Protein AF-0000000075321254 (afdb_homodimer)

Structure (mmCIF, N/CA/C/O backbone):
data_AF-0000000075321254-model_v1
#
loop_
_entity.id
_entity.type
_entity.pdbx_description
1 polymer 'Antitoxin Xre/MbcA/ParS-like toxin-binding domain-containing protein'
#
loop_
_atom_site.group_PDB
_atom_site.id
_atom_site.type_symbol
_atom_site.label_atom_id
_atom_site.label_alt_id
_atom_site.label_comp_id
_atom_site.label_asym_id
_atom_site.label_entity_id
_atom_site.label_seq_id
_atom_site.pdbx_PDB_ins_code
_atom_site.Cartn_x
_atom_site.Cartn_y
_atom_site.Cartn_z
_atom_site.occupancy
_atom_site.B_iso_or_equiv
_atom_site.auth_seq_id
_atom_site.auth_comp_id
_atom_site.auth_asym_id
_atom_site.auth_atom_id
_atom_site.pdbx_PDB_model_num
ATOM 1 N N . MET A 1 1 ? -3.994 -33.062 -17.016 1 53.5 1 MET A N 1
ATOM 2 C CA . MET A 1 1 ? -2.715 -32.375 -17.094 1 53.5 1 MET A CA 1
ATOM 3 C C . MET A 1 1 ? -2.785 -31.031 -16.359 1 53.5 1 MET A C 1
ATOM 5 O O . MET A 1 1 ? -1.902 -30.719 -15.555 1 53.5 1 MET A O 1
ATOM 9 N N . LEU A 1 2 ? -3.945 -30.25 -16.562 1 63.22 2 LEU A N 1
ATOM 10 C CA . LEU A 1 2 ? -4.137 -28.922 -15.977 1 63.22 2 LEU A CA 1
ATOM 11 C C . LEU A 1 2 ? -4.355 -29.031 -14.469 1 63.22 2 LEU A C 1
ATOM 13 O O . LEU A 1 2 ? -3.844 -28.203 -13.711 1 63.22 2 LEU A O 1
ATOM 17 N N . THR A 1 3 ? -4.832 -30.234 -14.195 1 73.75 3 THR A N 1
ATOM 18 C CA . THR A 1 3 ? -5.137 -30.469 -12.781 1 73.75 3 THR A CA 1
ATOM 19 C C . THR A 1 3 ? -3.857 -30.688 -11.984 1 73.75 3 THR A C 1
ATOM 21 O O . THR A 1 3 ? -3.73 -30.188 -10.859 1 73.75 3 THR A O 1
ATOM 24 N N . ARG A 1 4 ? -2.928 -31.328 -12.688 1 81.62 4 ARG A N 1
ATOM 25 C CA . ARG A 1 4 ? -1.671 -31.609 -12 1 81.62 4 ARG A CA 1
ATOM 26 C C . ARG A 1 4 ? -0.901 -30.328 -11.727 1 81.62 4 ARG A C 1
ATOM 28 O O . ARG A 1 4 ? -0.359 -30.141 -10.633 1 81.62 4 ARG A O 1
ATOM 35 N N . ALA A 1 5 ? -0.876 -29.469 -12.633 1 85.75 5 ALA A N 1
ATOM 36 C CA . ALA A 1 5 ? -0.148 -28.219 -12.492 1 85.75 5 ALA A CA 1
ATOM 37 C C . ALA A 1 5 ? -0.753 -27.359 -11.391 1 85.75 5 ALA A C 1
ATOM 39 O O . ALA A 1 5 ? -0.027 -26.719 -10.625 1 85.75 5 ALA A O 1
ATOM 40 N N . LYS A 1 6 ? -2.029 -27.438 -11.234 1 90.25 6 LYS A N 1
ATOM 41 C CA . LYS A 1 6 ? -2.709 -26.688 -10.188 1 90.25 6 LYS A CA 1
ATOM 42 C C . LYS A 1 6 ? -2.375 -27.234 -8.805 1 90.25 6 LYS A C 1
ATOM 44 O O . LYS A 1 6 ? -2.18 -26.484 -7.859 1 90.25 6 LYS A O 1
ATOM 49 N N . ASN A 1 7 ? -2.277 -28.516 -8.805 1 90.25 7 ASN A N 1
ATOM 50 C CA . ASN A 1 7 ? -1.896 -29.156 -7.555 1 90.25 7 ASN A CA 1
ATOM 51 C C . ASN A 1 7 ? -0.485 -28.766 -7.129 1 90.25 7 ASN A C 1
ATOM 53 O O . ASN A 1 7 ? -0.218 -28.594 -5.938 1 90.25 7 ASN A O 1
ATOM 57 N N . GLU A 1 8 ? 0.311 -28.656 -8.055 1 90.44 8 GLU A N 1
ATOM 58 C CA . GLU A 1 8 ? 1.691 -28.281 -7.754 1 90.44 8 GLU A CA 1
ATOM 59 C C . GLU A 1 8 ? 1.776 -26.875 -7.203 1 90.44 8 GLU A C 1
ATOM 61 O O . GLU A 1 8 ? 2.559 -26.594 -6.289 1 90.44 8 GLU A O 1
ATOM 66 N N . ILE A 1 9 ? 0.963 -26 -7.723 1 92.44 9 ILE A N 1
ATOM 67 C CA . ILE A 1 9 ? 0.926 -24.625 -7.262 1 92.44 9 ILE A CA 1
ATOM 68 C C . ILE A 1 9 ? 0.487 -24.578 -5.801 1 92.44 9 ILE A C 1
ATOM 70 O O . ILE A 1 9 ? 1.131 -23.938 -4.969 1 92.44 9 ILE A O 1
ATOM 74 N N . LEU A 1 10 ? -0.489 -25.359 -5.492 1 91.94 10 LEU A N 1
ATOM 75 C CA . LEU A 1 10 ? -1.047 -25.344 -4.145 1 91.94 10 LEU A CA 1
ATOM 76 C C . LEU A 1 10 ? -0.125 -26.062 -3.166 1 91.94 10 LEU A C 1
ATOM 78 O O . LEU A 1 10 ? -0.006 -25.656 -2.008 1 91.94 10 LEU A O 1
ATOM 82 N N . ALA A 1 11 ? 0.56 -27.047 -3.643 1 91.62 11 ALA A N 1
ATOM 83 C CA . ALA A 1 11 ? 1.448 -27.844 -2.805 1 91.62 11 ALA A CA 1
ATOM 84 C C . ALA A 1 11 ? 2.666 -27.031 -2.367 1 91.62 11 ALA A C 1
ATOM 86 O O . ALA A 1 11 ? 3.297 -27.344 -1.355 1 91.62 11 ALA A O 1
ATOM 87 N N . ALA A 1 12 ? 2.947 -25.969 -3.119 1 91.94 12 ALA A N 1
ATOM 88 C CA . ALA A 1 12 ? 4.082 -25.125 -2.775 1 91.94 12 ALA A CA 1
ATOM 89 C C . ALA A 1 12 ? 3.807 -24.328 -1.498 1 91.94 12 ALA A C 1
ATOM 91 O O . ALA A 1 12 ? 4.73 -23.781 -0.891 1 91.94 12 ALA A O 1
ATOM 92 N N . GLY A 1 13 ? 2.539 -24.172 -1.095 1 91 13 GLY A N 1
ATOM 93 C CA . GLY A 1 13 ? 2.201 -23.562 0.177 1 91 13 GLY A CA 1
ATOM 94 C C . GLY A 1 13 ? 2.223 -22.047 0.125 1 91 13 GLY A C 1
ATOM 95 O O . GLY A 1 13 ? 2.299 -21.375 1.163 1 91 13 GLY A O 1
ATOM 96 N N . ARG A 1 14 ? 2.219 -21.547 -1.09 1 92.75 14 ARG A N 1
ATOM 97 C CA . ARG A 1 14 ? 2.334 -20.094 -1.236 1 92.75 14 ARG A CA 1
ATOM 98 C C . ARG A 1 14 ? 0.961 -19.453 -1.391 1 92.75 14 ARG A C 1
ATOM 100 O O . ARG A 1 14 ? 0.851 -18.234 -1.475 1 92.75 14 ARG A O 1
ATOM 107 N N . PHE A 1 15 ? -0.063 -20.281 -1.498 1 95.94 15 PHE A N 1
ATOM 108 C CA . PHE A 1 15 ? -1.44 -19.797 -1.552 1 95.94 15 PHE A CA 1
ATOM 109 C C . PHE A 1 15 ? -2.211 -20.234 -0.312 1 95.94 15 PHE A C 1
ATOM 111 O O . PHE A 1 15 ? -2.066 -21.375 0.149 1 95.94 15 PHE A O 1
ATOM 118 N N . ARG A 1 16 ? -2.984 -19.25 0.232 1 94 16 ARG A N 1
ATOM 119 C CA . ARG A 1 16 ? -3.693 -19.5 1.483 1 94 16 ARG A CA 1
ATOM 120 C C . ARG A 1 16 ? -5.105 -18.922 1.439 1 94 16 ARG A C 1
ATOM 122 O O . ARG A 1 16 ? -5.355 -17.938 0.742 1 94 16 ARG A O 1
ATOM 129 N N . THR A 1 17 ? -5.984 -19.594 2.234 1 94.25 17 THR A N 1
ATOM 130 C CA . THR A 1 17 ? -7.336 -19.078 2.396 1 94.25 17 THR A CA 1
ATOM 131 C C . THR A 1 17 ? -7.332 -17.844 3.307 1 94.25 17 THR A C 1
ATOM 133 O O . THR A 1 17 ? -6.398 -17.641 4.09 1 94.25 17 THR A O 1
ATOM 136 N N . PRO A 1 18 ? -8.383 -17.078 3.174 1 91.5 18 PRO A N 1
ATOM 137 C CA . PRO A 1 18 ? -8.477 -15.922 4.082 1 91.5 18 PRO A CA 1
ATOM 138 C C . PRO A 1 18 ? -8.391 -16.328 5.551 1 91.5 18 PRO A C 1
ATOM 140 O O . PRO A 1 18 ? -7.758 -15.633 6.348 1 91.5 18 PRO A O 1
ATOM 143 N N . ASP A 1 19 ? -8.938 -17.484 5.922 1 90.5 19 ASP A N 1
ATOM 144 C CA . ASP A 1 19 ? -8.898 -17.938 7.305 1 90.5 19 ASP A CA 1
ATOM 145 C C . ASP A 1 19 ? -7.465 -18.234 7.746 1 90.5 19 ASP A C 1
ATOM 147 O O . ASP A 1 19 ? -7.055 -17.844 8.844 1 90.5 19 ASP A O 1
ATOM 151 N N . CYS A 1 20 ? -6.746 -18.875 6.875 1 89.94 20 CYS A N 1
ATOM 152 C CA . CYS A 1 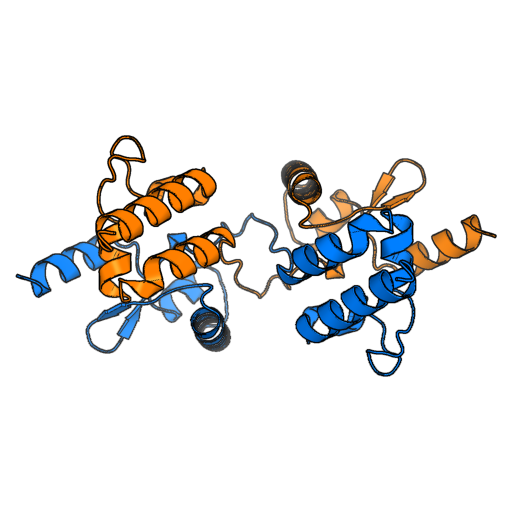20 ? -5.355 -19.203 7.168 1 89.94 20 CYS A CA 1
ATOM 153 C C . CYS A 1 20 ? -4.508 -17.938 7.25 1 89.94 20 CYS A C 1
ATOM 155 O O . CYS A 1 20 ? -3.67 -17.797 8.148 1 89.94 20 CYS A O 1
ATOM 157 N N . ILE A 1 21 ? -4.797 -17 6.355 1 86.38 21 ILE A N 1
ATOM 158 C CA . ILE A 1 21 ? -4.066 -15.734 6.344 1 86.38 21 ILE A CA 1
ATOM 159 C C . ILE A 1 21 ? -4.367 -14.953 7.621 1 86.38 21 ILE A C 1
ATOM 161 O O . ILE A 1 21 ? -3.459 -14.383 8.234 1 86.38 21 ILE A O 1
ATOM 165 N N . ALA A 1 22 ? -5.602 -14.961 7.984 1 83.81 22 ALA A N 1
ATOM 166 C CA . ALA A 1 22 ? -6.012 -14.25 9.195 1 83.81 22 ALA A CA 1
ATOM 167 C C . ALA A 1 22 ? -5.285 -14.797 10.422 1 83.81 22 ALA A C 1
ATOM 169 O O . ALA A 1 22 ? -4.801 -14.031 11.258 1 83.81 22 ALA A O 1
ATOM 170 N N . ARG A 1 23 ? -5.168 -16.078 10.5 1 82.19 23 ARG A N 1
ATOM 171 C CA . ARG A 1 23 ? -4.492 -16.734 11.617 1 82.19 23 ARG A CA 1
ATOM 172 C C . ARG A 1 23 ? -3.006 -16.391 11.633 1 82.19 23 ARG A C 1
ATOM 174 O O . ARG A 1 23 ? -2.441 -16.094 12.688 1 82.19 23 ARG A O 1
ATOM 181 N N . LEU A 1 24 ? -2.48 -16.406 10.516 1 74.62 24 LEU A N 1
ATOM 182 C CA . LEU A 1 24 ? -1.049 -16.156 10.383 1 74.62 24 LEU A CA 1
ATOM 183 C C . LEU A 1 24 ? -0.71 -14.727 10.766 1 74.62 24 LEU A C 1
ATOM 185 O O . LEU A 1 24 ? 0.357 -14.461 11.328 1 74.62 24 LEU A O 1
ATOM 189 N N . HIS A 1 25 ? -1.641 -13.789 10.5 1 73.19 25 HIS A N 1
ATOM 190 C CA . HIS A 1 25 ? -1.349 -12.375 10.688 1 73.19 25 HIS A CA 1
ATOM 191 C C . HIS A 1 25 ? -2.076 -11.812 11.906 1 73.19 25 HIS A C 1
ATOM 193 O O . HIS A 1 25 ? -1.962 -10.625 12.211 1 73.19 25 HIS A O 1
ATOM 199 N N . GLY A 1 26 ? -2.809 -12.695 12.602 1 74.62 26 GLY A N 1
ATOM 200 C CA . GLY A 1 26 ? -3.514 -12.25 13.797 1 74.62 26 GLY A CA 1
ATOM 201 C C . GLY A 1 26 ? -4.625 -11.258 13.5 1 74.62 26 GLY A C 1
ATOM 202 O O . GLY A 1 26 ? -4.754 -10.242 14.18 1 74.62 26 GLY A O 1
ATOM 203 N N . LYS A 1 27 ? -5.355 -11.492 12.516 1 76.31 27 LYS A N 1
ATOM 204 C CA . LYS A 1 27 ? -6.441 -10.617 12.086 1 76.31 27 LYS A CA 1
ATOM 205 C C . LYS A 1 27 ? -7.793 -11.312 12.195 1 76.31 27 LYS A C 1
ATOM 207 O O . LYS A 1 27 ? -7.852 -12.539 12.336 1 76.31 27 LYS A O 1
ATOM 212 N N . ALA A 1 28 ? -8.781 -10.492 12.195 1 80.88 28 ALA A N 1
ATOM 213 C CA . ALA A 1 28 ? -10.133 -11.047 12.156 1 80.88 28 ALA A CA 1
ATOM 214 C C . ALA A 1 28 ? -10.461 -11.602 10.773 1 80.88 28 ALA A C 1
ATOM 216 O O . ALA A 1 28 ? -10.383 -10.883 9.781 1 80.88 28 ALA A O 1
ATOM 217 N N . PRO A 1 29 ? -10.859 -12.844 10.766 1 83.19 29 PRO A N 1
ATOM 218 C CA . PRO A 1 29 ? -11.07 -13.492 9.469 1 83.19 29 PRO A CA 1
ATOM 219 C C . PRO A 1 29 ? -12.133 -12.781 8.625 1 83.19 29 PRO A C 1
ATOM 221 O O . PRO A 1 29 ? -11.945 -12.602 7.418 1 83.19 29 PRO A O 1
ATOM 224 N N . ASP A 1 30 ? -13.211 -12.422 9.219 1 87.44 30 ASP A N 1
ATOM 225 C CA . ASP A 1 30 ? -14.305 -11.812 8.469 1 87.44 30 ASP A CA 1
ATOM 226 C C . ASP A 1 30 ? -13.883 -10.477 7.863 1 87.44 30 ASP A C 1
ATOM 228 O O . ASP A 1 30 ? -14.18 -10.195 6.703 1 87.44 30 ASP A O 1
ATOM 232 N N . ARG A 1 31 ? -13.227 -9.68 8.617 1 83.44 31 ARG A N 1
ATOM 233 C CA . ARG A 1 31 ? -12.742 -8.391 8.133 1 83.44 31 ARG A CA 1
ATOM 234 C C . ARG A 1 31 ? -11.703 -8.57 7.039 1 83.44 31 ARG A C 1
ATOM 236 O O . ARG A 1 31 ? -11.703 -7.844 6.043 1 83.44 31 ARG A O 1
ATOM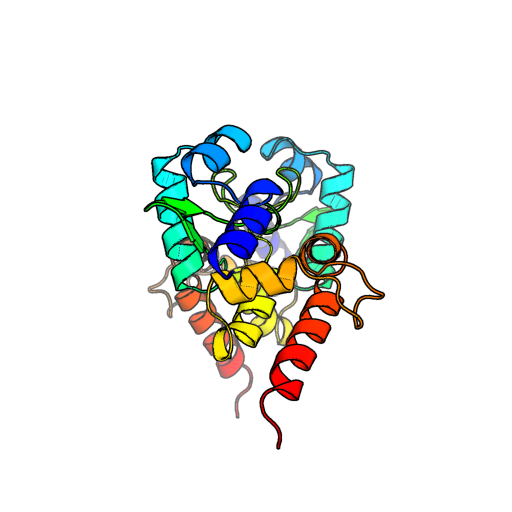 243 N N . LEU A 1 32 ? -10.836 -9.523 7.242 1 84.75 32 LEU A N 1
ATOM 244 C CA . LEU A 1 32 ? -9.805 -9.797 6.25 1 84.75 32 LEU A CA 1
ATOM 245 C C . LEU A 1 32 ? -10.422 -10.242 4.93 1 84.75 32 LEU A C 1
ATOM 247 O O . LEU A 1 32 ? -10 -9.805 3.859 1 84.75 32 LEU A O 1
ATOM 251 N N . LYS A 1 33 ? -11.43 -11.07 5.008 1 89.88 33 LYS A N 1
ATOM 252 C CA . LYS A 1 33 ? -12.117 -11.547 3.809 1 89.88 33 LYS A CA 1
ATOM 253 C C . LYS A 1 33 ? -12.68 -10.383 3 1 89.88 33 LYS A C 1
ATOM 255 O O . LYS A 1 33 ? -12.5 -10.328 1.78 1 89.88 33 LYS A O 1
ATOM 260 N N . LEU A 1 34 ? -13.352 -9.578 3.699 1 87.88 34 LEU A N 1
ATOM 261 C CA . LEU A 1 34 ? -13.945 -8.422 3.051 1 87.88 34 LEU A CA 1
ATOM 262 C C . LEU A 1 34 ? -12.875 -7.535 2.424 1 87.88 34 LEU A C 1
ATOM 264 O O . LEU A 1 34 ? -13.031 -7.078 1.289 1 87.88 34 LEU A O 1
ATOM 268 N N . ARG A 1 35 ? -11.844 -7.344 3.043 1 84.69 35 ARG A N 1
ATOM 269 C CA . ARG A 1 35 ? -10.758 -6.5 2.553 1 84.69 35 ARG A CA 1
ATOM 270 C C . ARG A 1 35 ? -10.094 -7.121 1.325 1 84.69 35 ARG A C 1
ATOM 272 O O . ARG A 1 35 ? -9.758 -6.414 0.373 1 84.69 35 ARG A O 1
ATOM 279 N N . LEU A 1 36 ? -9.891 -8.383 1.401 1 90.81 36 LEU A N 1
ATOM 280 C CA . LEU A 1 36 ? -9.266 -9.062 0.274 1 90.81 36 LEU A CA 1
ATOM 281 C C . LEU A 1 36 ? -10.164 -9.023 -0.955 1 90.81 36 LEU A C 1
ATOM 283 O O . LEU A 1 36 ? -9.688 -8.867 -2.078 1 90.81 36 LEU A O 1
ATOM 287 N N . GLN A 1 37 ? -11.422 -9.133 -0.75 1 92.88 37 GLN A N 1
ATOM 288 C CA . GLN A 1 37 ? -12.367 -9.016 -1.85 1 92.88 37 GLN A CA 1
ATOM 289 C C . GLN A 1 37 ? -12.312 -7.629 -2.484 1 92.88 37 GLN A C 1
ATOM 291 O O . GLN A 1 37 ? -12.305 -7.5 -3.711 1 92.88 37 GLN A O 1
ATOM 296 N N . GLN A 1 38 ? -12.297 -6.68 -1.667 1 89.12 38 GLN A N 1
ATOM 297 C CA . GLN A 1 38 ? -12.219 -5.301 -2.145 1 89.12 38 GLN A CA 1
ATOM 298 C C . GLN A 1 38 ? -10.898 -5.047 -2.871 1 89.12 38 GLN A C 1
ATOM 300 O O . GLN A 1 38 ? -10.875 -4.406 -3.924 1 89.12 38 GLN A O 1
ATOM 305 N N . ALA A 1 39 ? -9.797 -5.504 -2.312 1 89.06 39 ALA A N 1
ATOM 306 C CA . ALA A 1 39 ? -8.484 -5.355 -2.922 1 89.06 39 ALA A CA 1
ATOM 307 C C . ALA A 1 39 ? -8.422 -6.043 -4.281 1 89.06 39 ALA A C 1
ATOM 309 O O . ALA A 1 39 ? -7.809 -5.531 -5.219 1 89.06 39 ALA A O 1
ATOM 310 N N . GLU A 1 40 ? -9.094 -7.176 -4.297 1 94.31 40 GLU A N 1
ATOM 311 C CA . GLU A 1 40 ? -9.141 -7.91 -5.559 1 94.31 40 GLU A CA 1
ATOM 312 C C . GLU A 1 40 ? -9.938 -7.145 -6.613 1 94.31 40 GLU A C 1
ATOM 314 O O . GLU A 1 40 ? -9.531 -7.078 -7.773 1 94.31 40 GLU A O 1
ATOM 319 N N . ALA A 1 41 ? -10.984 -6.543 -6.234 1 92.25 41 ALA A N 1
ATOM 320 C CA . ALA A 1 41 ? -11.805 -5.742 -7.141 1 92.25 41 ALA A CA 1
ATOM 321 C C . ALA A 1 41 ? -11.016 -4.562 -7.695 1 92.25 41 ALA A C 1
ATOM 323 O O . ALA A 1 41 ? -11.227 -4.152 -8.844 1 92.25 41 ALA A O 1
ATOM 324 N N . LYS A 1 42 ? -10.102 -4.094 -6.953 1 86.81 42 LYS A N 1
ATOM 325 C CA . LYS A 1 42 ? -9.281 -2.947 -7.34 1 86.81 42 LYS A CA 1
ATOM 326 C C . LYS A 1 42 ? -8.023 -3.393 -8.07 1 86.81 42 LYS A C 1
ATOM 328 O O . LYS A 1 42 ? -7.211 -2.559 -8.484 1 86.81 42 LYS A O 1
ATOM 333 N N . GLY A 1 43 ? -7.828 -4.648 -8.109 1 92.19 43 GLY A N 1
ATOM 334 C CA . GLY A 1 43 ? -6.664 -5.184 -8.797 1 92.19 43 GLY A CA 1
ATOM 335 C C . GLY A 1 43 ? -5.406 -5.152 -7.953 1 92.19 43 GLY A C 1
ATOM 336 O O . GLY A 1 43 ? -4.293 -5.191 -8.484 1 92.19 43 GLY A O 1
ATOM 337 N N . GLU A 1 44 ? -5.535 -5.105 -6.723 1 90 44 GLU A N 1
ATOM 338 C CA . GLU A 1 44 ? -4.387 -5 -5.824 1 90 44 GLU A CA 1
ATOM 339 C C . GLU A 1 44 ? -3.854 -6.379 -5.449 1 90 44 GLU A C 1
ATOM 341 O O . GLU A 1 44 ? -2.725 -6.5 -4.969 1 90 44 GLU A O 1
ATOM 346 N N . ILE A 1 45 ? -4.691 -7.363 -5.59 1 94.06 45 ILE A N 1
ATOM 347 C CA . ILE A 1 45 ? -4.352 -8.758 -5.352 1 94.06 45 ILE A CA 1
ATOM 348 C C . ILE A 1 45 ? -5.148 -9.656 -6.293 1 94.06 45 ILE A C 1
ATOM 350 O O . ILE A 1 45 ? -6.086 -9.195 -6.953 1 94.06 45 ILE A O 1
ATOM 354 N N . PHE A 1 46 ? -4.645 -10.867 -6.531 1 97.38 46 PHE A N 1
ATOM 355 C CA . PHE A 1 46 ? -5.398 -11.844 -7.305 1 97.38 46 PHE A CA 1
ATOM 356 C C . PHE A 1 46 ? -5.629 -13.117 -6.492 1 97.38 46 PHE A C 1
ATOM 358 O O . PHE A 1 46 ? -5.023 -13.297 -5.434 1 97.38 46 PHE A O 1
ATOM 365 N N . SER A 1 47 ? -6.543 -13.867 -6.961 1 97.75 47 SER A N 1
ATOM 366 C CA . SER A 1 47 ? -6.836 -15.117 -6.281 1 97.75 47 SER A CA 1
ATOM 367 C C . SER A 1 47 ? -6.977 -16.266 -7.273 1 97.75 47 SER A C 1
ATOM 369 O O . SER A 1 47 ? -7.023 -16.047 -8.484 1 97.75 47 SER A O 1
ATOM 371 N N . ILE A 1 48 ? -6.848 -17.5 -6.812 1 97.12 48 ILE A N 1
ATOM 372 C CA . ILE A 1 48 ? -7.191 -18.703 -7.551 1 97.12 48 ILE A CA 1
ATOM 373 C C . ILE A 1 48 ? -8.305 -19.453 -6.81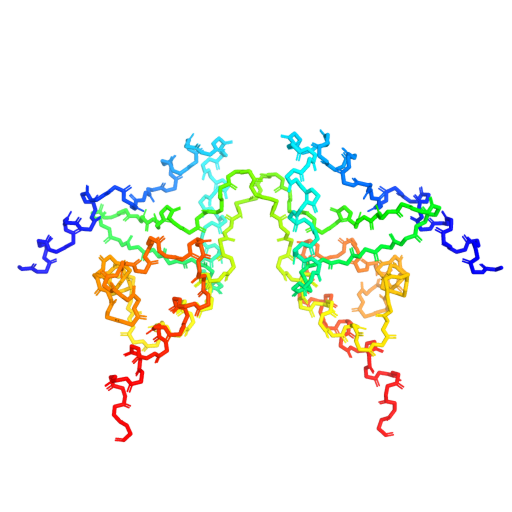6 1 97.12 48 ILE A C 1
ATOM 375 O O . ILE A 1 48 ? -8.469 -19.297 -5.605 1 97.12 48 ILE A O 1
ATOM 379 N N . GLU A 1 49 ? -9.047 -20.141 -7.559 1 96.38 49 GLU A N 1
ATOM 380 C CA . GLU A 1 49 ? -10.086 -20.984 -6.98 1 96.38 49 GLU A CA 1
ATOM 381 C C . GLU A 1 49 ? -9.727 -22.469 -7.102 1 96.38 49 GLU A C 1
ATOM 383 O O . GLU A 1 49 ? -9.398 -22.938 -8.188 1 96.38 49 GLU A O 1
ATOM 388 N N . TYR A 1 50 ? -9.766 -23.172 -5.93 1 93.69 50 TYR A N 1
ATOM 389 C CA . TYR A 1 50 ? -9.5 -24.594 -5.867 1 93.69 50 TYR A CA 1
ATOM 390 C C . TYR A 1 50 ? -10.453 -25.297 -4.906 1 93.69 50 TYR A C 1
ATOM 392 O O . TYR A 1 50 ? -10.539 -24.922 -3.732 1 93.69 50 TYR A O 1
ATOM 400 N N . GLN A 1 51 ? -11.203 -26.234 -5.414 1 92.56 51 GLN A N 1
ATOM 401 C CA . GLN A 1 51 ? -12.156 -27 -4.633 1 92.56 51 GLN A CA 1
ATOM 402 C C . GLN A 1 51 ? -13.148 -26.094 -3.918 1 92.56 51 GLN A C 1
ATOM 404 O O . GLN A 1 51 ? -13.375 -26.234 -2.715 1 92.56 51 GLN A O 1
ATOM 409 N N . GLY A 1 52 ? -13.547 -25.094 -4.559 1 93.75 52 GLY A N 1
ATOM 410 C CA . GLY A 1 52 ? -14.602 -24.219 -4.074 1 93.75 52 GLY A CA 1
ATOM 411 C C . GLY A 1 52 ? -14.102 -23.172 -3.102 1 93.75 52 GLY A C 1
ATOM 412 O O . GLY A 1 52 ? -14.898 -22.406 -2.551 1 93.75 52 GLY A O 1
ATOM 413 N N . GLN A 1 53 ? -12.805 -23.188 -2.938 1 94.75 53 GLN A N 1
ATOM 414 C CA . GLN A 1 53 ? -12.227 -22.203 -2.02 1 94.75 53 GLN A CA 1
ATOM 415 C C . GLN A 1 53 ? -11.336 -21.219 -2.762 1 94.75 53 GLN A C 1
ATOM 417 O O . GLN A 1 53 ? -10.648 -21.594 -3.717 1 94.75 53 GLN A O 1
ATOM 422 N N . VAL A 1 54 ? -11.453 -20.016 -2.277 1 96.38 54 VAL A N 1
ATOM 423 C CA . VAL A 1 54 ? -10.602 -18.953 -2.828 1 96.38 54 VAL A CA 1
ATOM 424 C C . VAL A 1 54 ? -9.289 -18.906 -2.061 1 96.38 54 VAL A C 1
ATOM 426 O O . VAL A 1 54 ? -9.273 -18.953 -0.829 1 96.38 54 VAL A O 1
ATOM 429 N N . HIS A 1 55 ? -8.125 -18.906 -2.807 1 96.88 55 HIS A N 1
ATOM 430 C CA . HIS A 1 55 ? -6.781 -18.812 -2.24 1 96.88 55 HIS A CA 1
ATOM 431 C C . HIS A 1 55 ? -6.055 -17.578 -2.76 1 96.88 55 HIS A C 1
ATOM 433 O O . HIS A 1 55 ? -6.164 -17.234 -3.939 1 96.88 55 HIS A O 1
ATOM 439 N N . TYR A 1 56 ? -5.359 -16.906 -1.841 1 96.5 56 TYR A N 1
ATOM 440 C CA . TYR A 1 56 ? -4.551 -15.734 -2.186 1 96.5 56 TYR A CA 1
ATOM 441 C C . TYR A 1 56 ? -3.066 -16.031 -2.016 1 96.5 56 TYR A C 1
ATOM 443 O O . TYR A 1 56 ? -2.68 -16.812 -1.147 1 96.5 56 TYR A O 1
ATOM 451 N N . PRO A 1 57 ? -2.299 -15.359 -2.84 1 95.88 57 PRO A N 1
ATOM 452 C CA . PRO A 1 57 ? -0.862 -15.586 -2.664 1 95.88 57 PRO A CA 1
ATOM 453 C C . PRO A 1 57 ? -0.305 -14.914 -1.413 1 95.88 57 PRO A C 1
ATOM 455 O O . PRO A 1 57 ? -0.618 -13.75 -1.142 1 95.88 57 PRO A O 1
ATOM 458 N N . ASP A 1 58 ? 0.569 -15.656 -0.688 1 88.88 58 ASP A N 1
ATOM 459 C CA . ASP A 1 58 ? 1.141 -15.125 0.546 1 88.88 58 ASP A CA 1
ATOM 460 C C . ASP A 1 58 ? 2.162 -14.031 0.251 1 88.88 58 ASP A C 1
ATOM 462 O O . ASP A 1 58 ? 2.389 -13.148 1.08 1 88.88 58 ASP A O 1
ATOM 466 N N . TYR A 1 59 ? 2.754 -14.047 -0.994 1 88.5 59 TYR A N 1
ATOM 467 C CA . TYR A 1 59 ? 3.773 -13.07 -1.357 1 88.5 59 TYR A CA 1
ATOM 468 C C . TYR A 1 59 ? 3.146 -11.719 -1.665 1 88.5 59 TYR A C 1
ATOM 470 O O . TYR A 1 59 ? 3.855 -10.742 -1.929 1 88.5 59 TYR A O 1
ATOM 478 N N . ALA A 1 60 ? 1.845 -11.672 -1.573 1 89.19 60 ALA A N 1
ATOM 479 C CA . ALA A 1 60 ? 1.148 -10.398 -1.764 1 89.19 60 ALA A CA 1
ATOM 480 C C . ALA A 1 60 ? 1.261 -9.523 -0.521 1 89.19 60 ALA A C 1
ATOM 482 O O . ALA A 1 60 ? 1.027 -8.312 -0.584 1 89.19 60 ALA A O 1
ATOM 483 N N . PHE A 1 61 ? 1.581 -10.164 0.584 1 82.19 61 PHE A N 1
ATOM 484 C CA . PHE A 1 61 ? 1.523 -9.461 1.861 1 82.19 61 PHE A CA 1
ATOM 485 C C . PHE A 1 61 ? 2.906 -8.969 2.268 1 82.19 61 PHE A C 1
ATOM 487 O O . PHE A 1 61 ? 3.904 -9.656 2.064 1 82.19 61 PHE A O 1
ATOM 494 N N . MET A 1 62 ? 2.781 -7.672 2.662 1 71.19 62 MET A N 1
ATOM 495 C CA . MET A 1 62 ? 4.008 -7.109 3.219 1 71.19 62 MET A CA 1
ATOM 496 C C . MET A 1 62 ? 4.277 -7.664 4.613 1 71.19 62 MET A C 1
ATOM 498 O O . MET A 1 62 ? 3.344 -8.023 5.336 1 71.19 62 MET A O 1
ATOM 502 N N . ASP A 1 63 ? 5.484 -8.008 4.809 1 60.38 63 ASP A N 1
ATOM 503 C CA . ASP A 1 63 ? 5.848 -8.469 6.148 1 60.38 63 ASP A CA 1
ATOM 504 C C . ASP A 1 63 ? 5.336 -7.504 7.219 1 60.38 63 ASP A C 1
ATOM 506 O O . ASP A 1 63 ? 5.266 -6.293 6.988 1 60.38 63 ASP A O 1
ATOM 510 N N . ASN A 1 64 ? 4.609 -8.133 8.195 1 54.56 64 ASN A N 1
ATOM 511 C CA . ASN A 1 64 ? 4.066 -7.441 9.352 1 54.56 64 ASN A CA 1
ATOM 512 C C . ASN A 1 64 ? 4.957 -6.277 9.781 1 54.56 64 ASN A C 1
ATOM 514 O O . ASN A 1 64 ? 4.469 -5.273 10.305 1 54.56 64 ASN A O 1
ATOM 518 N N . GLU A 1 65 ? 6.227 -6.449 9.438 1 55.06 65 GLU A N 1
ATOM 519 C CA . GLU A 1 65 ? 7.105 -5.414 9.969 1 55.06 65 GLU A CA 1
ATOM 520 C C . GLU A 1 65 ? 7.09 -4.168 9.086 1 55.06 65 GLU A C 1
ATOM 522 O O . GLU A 1 65 ? 7.629 -3.127 9.461 1 55.06 65 GLU A O 1
ATOM 527 N N . GLU A 1 66 ? 6.355 -4.301 8 1 57.75 66 GLU A N 1
ATOM 528 C CA . GLU A 1 66 ? 6.473 -3.145 7.117 1 57.75 66 GLU A CA 1
ATOM 529 C C . GLU A 1 66 ? 5.281 -2.203 7.281 1 57.75 66 GLU A C 1
ATOM 531 O O . GLU A 1 66 ? 4.176 -2.641 7.602 1 57.75 66 GLU A O 1
ATOM 536 N N . GLU A 1 67 ? 5.598 -0.981 7.477 1 59.56 67 GLU A N 1
ATOM 537 C CA . GLU A 1 67 ? 4.59 0.065 7.621 1 59.56 67 GLU A CA 1
ATOM 538 C C . GLU A 1 67 ? 3.68 0.125 6.398 1 59.56 67 GLU A C 1
ATOM 540 O O . GLU A 1 67 ? 4.156 0.095 5.262 1 59.56 67 GLU A O 1
ATOM 545 N N . CYS A 1 68 ? 2.459 -0.02 6.781 1 70.5 68 CYS A N 1
ATOM 546 C CA . CYS A 1 68 ? 1.466 0.114 5.723 1 70.5 68 CYS A CA 1
ATOM 547 C C . CYS A 1 68 ? 1.077 1.574 5.52 1 70.5 68 CYS A C 1
ATOM 549 O O . CYS A 1 68 ? 0.465 2.186 6.398 1 70.5 68 CYS A O 1
ATOM 551 N N . LEU A 1 69 ? 1.706 2.158 4.516 1 80.69 69 LEU A N 1
ATOM 552 C CA . LEU A 1 69 ? 1.327 3.506 4.109 1 80.69 69 LEU A CA 1
ATOM 553 C C . LEU A 1 69 ? 0.102 3.475 3.199 1 80.69 69 LEU A C 1
ATOM 555 O O . LEU A 1 69 ? -0.116 2.498 2.479 1 80.69 69 LEU A O 1
ATOM 559 N N . LEU A 1 70 ? -0.742 4.484 3.371 1 80.94 70 LEU A N 1
ATOM 560 C CA . LEU A 1 70 ? -1.893 4.613 2.486 1 80.94 70 LEU A CA 1
ATOM 561 C C . LEU A 1 70 ? -1.447 4.855 1.047 1 80.94 70 LEU A C 1
ATOM 563 O O . LEU A 1 70 ? -0.886 5.91 0.735 1 80.94 70 LEU A O 1
ATOM 567 N N . PRO A 1 71 ? -1.704 3.949 0.174 1 79.44 71 PRO A N 1
ATOM 568 C CA . PRO A 1 71 ? -1.256 4.105 -1.211 1 79.44 71 PRO A CA 1
ATOM 569 C C . PRO A 1 71 ? -1.779 5.387 -1.859 1 79.44 71 PRO A C 1
ATOM 571 O O . PRO A 1 71 ? -1.07 6.02 -2.646 1 79.44 71 PRO A O 1
ATOM 574 N N . ALA A 1 72 ? -2.959 5.75 -1.55 1 83.12 72 ALA A N 1
ATOM 575 C CA . ALA A 1 72 ? -3.592 6.926 -2.141 1 83.12 72 ALA A CA 1
ATOM 576 C C . ALA A 1 72 ? -2.826 8.195 -1.785 1 83.12 72 ALA A C 1
ATOM 578 O O . ALA A 1 72 ? -2.857 9.18 -2.533 1 83.12 72 ALA A O 1
ATOM 579 N N . LEU A 1 73 ? -2.139 8.172 -0.711 1 92.62 73 LEU A N 1
ATOM 580 C CA . LEU A 1 73 ? -1.357 9.344 -0.322 1 92.62 73 LEU A CA 1
ATOM 581 C C . LEU A 1 73 ? -0.27 9.633 -1.35 1 92.62 73 LEU A C 1
ATOM 583 O O . LEU A 1 73 ? -0.02 10.797 -1.682 1 92.62 73 LEU A O 1
ATOM 587 N N . ALA A 1 74 ? 0.3 8.602 -1.85 1 89.81 74 ALA A N 1
ATOM 588 C CA . ALA A 1 74 ? 1.349 8.766 -2.852 1 89.81 74 ALA A CA 1
ATOM 589 C C . ALA A 1 74 ? 0.822 9.508 -4.078 1 89.81 74 ALA A C 1
ATOM 591 O O . ALA A 1 74 ? 1.497 10.391 -4.613 1 89.81 74 ALA A O 1
ATOM 592 N N . GLU A 1 75 ? -0.337 9.172 -4.473 1 90.81 75 GLU A N 1
ATOM 593 C CA . GLU A 1 75 ? -0.947 9.82 -5.629 1 90.81 75 GLU A CA 1
ATOM 594 C C . GLU A 1 75 ? -1.226 11.297 -5.344 1 90.81 75 GLU A C 1
ATOM 596 O O . GLU A 1 75 ? -1.01 12.148 -6.207 1 90.81 75 GLU A O 1
ATOM 601 N N . VAL A 1 76 ? -1.688 11.555 -4.195 1 96.56 76 VAL A N 1
ATOM 602 C CA . VAL A 1 76 ? -1.983 12.93 -3.799 1 96.56 76 VAL A CA 1
ATOM 603 C C . VAL A 1 76 ? -0.692 13.742 -3.752 1 96.56 76 VAL A C 1
ATOM 605 O O . VAL A 1 76 ? -0.642 14.867 -4.254 1 96.56 76 VAL A O 1
ATOM 608 N N . ILE A 1 77 ? 0.359 13.18 -3.232 1 96.75 77 ILE A N 1
ATOM 609 C CA . ILE A 1 77 ? 1.658 13.836 -3.137 1 96.75 77 ILE A CA 1
ATOM 610 C C . ILE A 1 77 ? 2.184 14.141 -4.539 1 96.75 77 ILE A C 1
ATOM 612 O O . ILE A 1 77 ? 2.691 15.234 -4.793 1 96.75 77 ILE A O 1
ATOM 616 N N . ALA A 1 78 ? 2.014 13.227 -5.418 1 94.62 78 ALA A N 1
ATOM 617 C CA . ALA A 1 78 ? 2.508 13.383 -6.785 1 94.62 78 ALA A CA 1
ATOM 618 C C . ALA A 1 78 ? 1.871 14.594 -7.461 1 94.62 78 ALA A C 1
ATOM 620 O O . ALA A 1 78 ? 2.52 15.289 -8.25 1 94.62 78 ALA A O 1
ATOM 621 N N . VAL A 1 79 ? 0.681 14.859 -7.156 1 95.25 79 VAL A N 1
ATOM 622 C CA . VAL A 1 79 ? -0.046 15.984 -7.742 1 95.25 79 VAL A CA 1
ATOM 623 C C . VAL A 1 79 ? 0.405 17.281 -7.09 1 95.25 79 VAL A C 1
ATOM 625 O O . VAL A 1 79 ? 0.669 18.266 -7.781 1 95.25 79 VAL A O 1
ATOM 628 N N . LEU A 1 80 ? 0.563 17.266 -5.773 1 96.62 80 LEU A N 1
ATOM 629 C CA . LEU A 1 80 ? 0.779 18.484 -5.016 1 96.62 80 LEU A CA 1
ATOM 630 C C . LEU A 1 80 ? 2.252 18.891 -5.027 1 96.62 80 LEU A C 1
ATOM 632 O O . LEU A 1 80 ? 2.586 20.062 -4.836 1 96.62 80 LEU A O 1
ATOM 636 N N . HIS A 1 81 ? 3.074 17.875 -5.227 1 93.81 81 HIS A N 1
ATOM 637 C CA . HIS A 1 81 ? 4.508 18.078 -5.047 1 93.81 81 HIS A CA 1
ATOM 638 C C . HIS A 1 81 ? 5.043 19.109 -6.031 1 93.81 81 HIS A C 1
ATOM 640 O O . HIS A 1 81 ? 6.07 19.734 -5.773 1 93.81 81 HIS A O 1
ATOM 646 N N . SER A 1 82 ? 4.336 19.297 -7.066 1 89.75 82 SER A N 1
ATOM 647 C CA . SER A 1 82 ? 4.766 20.266 -8.07 1 89.75 82 SER A CA 1
ATOM 648 C C . SER A 1 82 ? 4.594 21.688 -7.562 1 89.75 82 SER A C 1
ATOM 650 O O . SER A 1 82 ? 5.27 22.609 -8.039 1 89.75 82 SER A O 1
ATOM 652 N N . THR A 1 83 ? 3.816 21.938 -6.551 1 92.62 83 THR A N 1
ATOM 653 C CA . THR A 1 83 ? 3.477 23.297 -6.145 1 92.62 83 THR A CA 1
ATOM 654 C C . THR A 1 83 ? 3.719 23.484 -4.648 1 92.62 83 THR A C 1
ATOM 656 O O . THR A 1 83 ? 3.773 24.625 -4.164 1 92.62 83 THR A O 1
ATOM 659 N N . LYS A 1 84 ? 3.936 22.422 -3.93 1 94.19 84 LYS A N 1
ATOM 660 C CA . LYS A 1 84 ? 4.016 22.547 -2.479 1 94.19 84 LYS A CA 1
ATOM 661 C C . LYS A 1 84 ? 5.156 21.703 -1.919 1 94.19 84 LYS A C 1
ATOM 663 O O . LYS A 1 84 ? 5.367 20.562 -2.354 1 94.19 84 LYS A O 1
ATOM 668 N N . GLY A 1 85 ? 5.801 22.297 -0.948 1 95 85 GLY A N 1
ATOM 669 C CA . GLY A 1 85 ? 6.711 21.5 -0.132 1 95 85 GLY A CA 1
ATOM 670 C C . GLY A 1 85 ? 6.027 20.828 1.045 1 95 85 GLY A C 1
ATOM 671 O O . GLY A 1 85 ? 4.797 20.781 1.11 1 95 85 GLY A O 1
ATOM 672 N N . GLY A 1 86 ? 6.863 20.328 1.972 1 96.56 86 GLY A N 1
ATOM 673 C CA . GLY A 1 86 ? 6.34 19.609 3.127 1 96.56 86 GLY A CA 1
ATOM 674 C C . GLY A 1 86 ? 5.32 20.422 3.91 1 96.56 86 GLY A C 1
ATOM 675 O O . GLY A 1 86 ? 4.207 19.953 4.152 1 96.56 86 GLY A O 1
ATOM 676 N N . TRP A 1 87 ? 5.711 21.703 4.254 1 96.5 87 TRP A N 1
ATOM 677 C CA . TRP A 1 87 ? 4.82 22.531 5.059 1 96.5 87 TRP A CA 1
ATOM 678 C C . TRP A 1 87 ? 3.59 22.938 4.258 1 96.5 87 TRP A C 1
ATOM 680 O O . TRP A 1 87 ? 2.486 23.031 4.801 1 96.5 87 TRP A O 1
ATOM 690 N N . GLY A 1 88 ? 3.795 23.203 2.988 1 96.31 88 GLY A N 1
ATOM 691 C CA . GLY A 1 88 ? 2.648 23.5 2.143 1 96.31 88 GLY A CA 1
ATOM 692 C C . GLY A 1 88 ? 1.635 22.375 2.102 1 96.31 88 GLY A C 1
ATOM 693 O O . GLY A 1 88 ? 0.429 22.609 2.188 1 96.31 88 GLY A O 1
ATOM 694 N N . MET A 1 89 ? 2.117 21.219 1.962 1 97.19 89 MET A N 1
ATOM 695 C CA . MET A 1 89 ? 1.233 20.062 1.957 1 97.19 89 MET A CA 1
ATOM 696 C C . MET A 1 89 ? 0.564 19.875 3.314 1 97.19 89 MET A C 1
ATOM 698 O O . MET A 1 89 ? -0.631 19.594 3.389 1 97.19 89 MET A O 1
ATOM 702 N N . ALA A 1 90 ? 1.324 20.094 4.352 1 97.38 90 ALA A N 1
ATOM 703 C CA . ALA A 1 90 ? 0.753 19.984 5.691 1 97.38 90 ALA A CA 1
ATOM 704 C C . ALA A 1 90 ? -0.42 20.953 5.867 1 97.38 90 ALA A C 1
ATOM 706 O O . ALA A 1 90 ? -1.477 20.562 6.371 1 97.38 90 ALA A O 1
ATOM 707 N N . PHE A 1 91 ? -0.219 22.125 5.41 1 96.12 91 PHE A N 1
ATOM 708 C CA . PHE A 1 91 ? -1.271 23.125 5.531 1 96.12 91 PHE A CA 1
ATOM 709 C C . PHE A 1 91 ? -2.486 22.75 4.699 1 96.12 91 PHE A C 1
ATOM 711 O O . PHE A 1 91 ? -3.625 22.875 5.156 1 96.12 91 PHE A O 1
ATOM 718 N N . TRP A 1 92 ? -2.182 22.281 3.561 1 96.88 92 TRP A N 1
ATOM 719 C CA . TRP A 1 92 ? -3.283 21.891 2.688 1 96.88 92 TRP A CA 1
ATOM 720 C C . TRP A 1 92 ? -4.102 20.766 3.314 1 96.88 92 TRP A C 1
ATOM 722 O O . TRP A 1 92 ? -5.336 20.781 3.271 1 96.88 92 TRP A O 1
ATOM 732 N N . PHE A 1 93 ? -3.498 19.797 3.883 1 97.44 93 PHE A N 1
ATOM 733 C CA . PHE A 1 93 ? -4.184 18.656 4.484 1 97.44 93 PHE A CA 1
ATOM 734 C C . PHE A 1 93 ? -4.996 19.078 5.695 1 97.44 93 PHE A C 1
ATOM 736 O O . PHE A 1 93 ? -6.027 18.484 6.004 1 97.44 93 PHE A O 1
ATOM 743 N N . ARG A 1 94 ? -4.516 20.062 6.336 1 96.44 94 ARG A N 1
ATOM 744 C CA . ARG A 1 94 ? -5.148 20.484 7.578 1 96.44 94 ARG A CA 1
ATOM 745 C C . ARG A 1 94 ? -6.262 21.5 7.305 1 96.44 94 ARG A C 1
ATOM 747 O O . ARG A 1 94 ? -7.16 21.672 8.133 1 96.44 94 ARG A O 1
ATOM 754 N N . SER A 1 95 ? -6.219 22.094 6.211 1 95.88 95 SER A N 1
ATOM 755 C CA . SER A 1 95 ? -7.168 23.156 5.902 1 95.88 95 SER A CA 1
ATOM 756 C C . SER A 1 95 ? -8.484 22.578 5.379 1 95.88 95 SER A C 1
ATOM 758 O O . SER A 1 95 ? -8.484 21.656 4.562 1 95.88 95 SER A O 1
ATOM 760 N N . PRO A 1 96 ? -9.633 23.219 5.918 1 96.75 96 PRO A N 1
ATOM 761 C CA . PRO A 1 96 ? -10.898 22.859 5.27 1 96.75 96 PRO A CA 1
ATOM 762 C C . PRO A 1 96 ? -10.867 23.062 3.758 1 96.75 96 PRO A C 1
ATOM 764 O O . 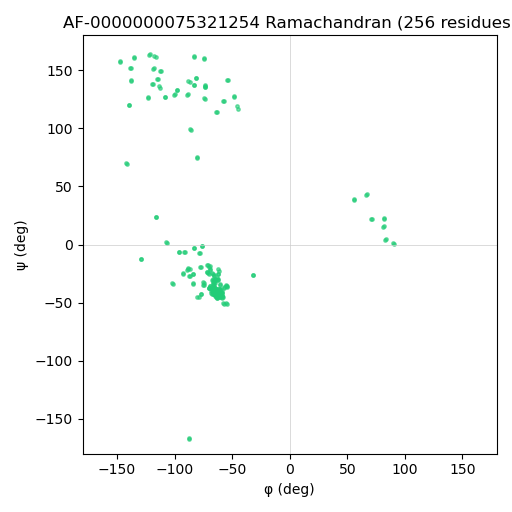PRO A 1 96 ? -10.281 24.047 3.277 1 96.75 96 PRO A O 1
ATOM 767 N N . ASN A 1 97 ? -11.484 22.141 3.074 1 96.56 97 ASN A N 1
ATOM 768 C CA . ASN A 1 97 ? -11.461 22.156 1.615 1 96.56 97 ASN A CA 1
ATOM 769 C C . ASN A 1 97 ? -12.875 22.188 1.034 1 96.56 97 ASN A C 1
ATOM 771 O O . ASN A 1 97 ? -13.688 21.312 1.312 1 96.56 97 ASN A O 1
ATOM 775 N N . ASN A 1 98 ? -13.102 23.141 0.209 1 94.5 98 ASN A N 1
ATOM 776 C CA . ASN A 1 98 ? -14.438 23.328 -0.361 1 94.5 98 ASN A CA 1
ATOM 777 C C . ASN A 1 98 ? -14.828 22.172 -1.271 1 94.5 98 ASN A C 1
ATOM 779 O O . ASN A 1 98 ? -16.016 21.828 -1.37 1 94.5 98 ASN A O 1
ATOM 783 N N . PHE A 1 99 ? -13.953 21.547 -1.879 1 94.44 99 PHE A N 1
ATOM 784 C CA . PHE A 1 99 ? -14.227 20.453 -2.795 1 94.44 99 PHE A CA 1
ATOM 785 C C . PHE A 1 99 ? -14.508 19.172 -2.027 1 94.44 99 PHE A C 1
ATOM 787 O O . PHE A 1 99 ? -14.906 18.156 -2.617 1 94.44 99 PHE A O 1
ATOM 794 N N . LEU A 1 100 ? -14.297 19.266 -0.715 1 97 100 LEU A N 1
ATOM 795 C CA . LEU A 1 100 ? -14.578 18.125 0.149 1 97 100 LEU A CA 1
ATOM 796 C C . LEU A 1 100 ? -15.695 18.453 1.132 1 97 100 LEU A C 1
ATOM 798 O O . LEU A 1 100 ? -15.75 17.891 2.227 1 97 100 LEU A O 1
ATOM 802 N N . GLY A 1 101 ? -16.516 19.406 0.781 1 95.88 101 GLY A N 1
ATOM 803 C CA . GLY A 1 101 ? -17.625 19.781 1.636 1 95.88 101 GLY A CA 1
ATOM 804 C C . GLY A 1 101 ? -17.203 20.5 2.898 1 95.88 101 GLY A C 1
ATOM 805 O O . GLY A 1 101 ? -17.891 20.422 3.924 1 95.88 101 GLY A O 1
ATOM 806 N N . GLY A 1 102 ? -16.047 21.062 2.871 1 97.56 102 GLY A N 1
ATOM 807 C CA . GLY A 1 102 ? -15.539 21.797 4.02 1 97.56 102 GLY A CA 1
ATOM 808 C C . GLY A 1 102 ? -14.75 20.938 4.988 1 97.56 102 GLY A C 1
ATOM 809 O O . GLY A 1 102 ? -14.281 21.422 6.02 1 97.56 102 GLY A O 1
ATOM 810 N N . LEU A 1 103 ? -14.625 19.703 4.629 1 97.06 103 LEU A N 1
ATOM 811 C CA . LEU A 1 103 ? -13.836 18.797 5.465 1 97.06 103 LEU A CA 1
ATOM 812 C C . LEU A 1 103 ? -12.352 18.906 5.148 1 97.06 103 LEU A C 1
ATOM 814 O O . LEU A 1 103 ? -11.977 19.422 4.086 1 97.06 103 LEU A O 1
ATOM 818 N N . ARG A 1 104 ? -11.555 18.469 6.012 1 97.31 104 ARG A N 1
ATOM 819 C CA . ARG A 1 104 ? -10.109 18.5 5.805 1 97.31 104 ARG A CA 1
ATOM 820 C C . ARG A 1 104 ? -9.633 17.266 5.059 1 97.31 104 ARG A C 1
ATOM 822 O O . ARG A 1 104 ? -10.078 16.156 5.344 1 97.31 104 ARG A O 1
ATOM 829 N N . PRO A 1 105 ? -8.695 17.438 4.129 1 97.81 105 PRO A N 1
ATOM 830 C CA . PRO A 1 105 ? -8.156 16.281 3.402 1 97.81 105 PRO A CA 1
ATOM 831 C C . PRO A 1 105 ? -7.613 15.195 4.332 1 97.81 105 PRO A C 1
ATOM 833 O O . PRO A 1 105 ? -7.805 14.008 4.074 1 97.81 105 PRO A O 1
ATOM 836 N N . GLU A 1 106 ? -6.996 15.555 5.469 1 96.25 106 GLU A N 1
ATOM 837 C CA . GLU A 1 106 ? -6.422 14.57 6.379 1 96.25 106 GLU A CA 1
ATOM 838 C C . GLU A 1 106 ? -7.508 13.695 7 1 96.25 106 GLU A C 1
ATOM 840 O O . GLU A 1 106 ? -7.266 12.523 7.312 1 96.25 106 GLU A O 1
ATOM 845 N N . ASP A 1 107 ? -8.695 14.18 7.117 1 94.06 107 ASP A N 1
ATOM 846 C CA . ASP A 1 107 ? -9.797 13.438 7.723 1 94.06 107 ASP A CA 1
ATOM 847 C C . ASP A 1 107 ? -10.508 12.57 6.688 1 94.06 107 ASP A C 1
ATOM 849 O O . ASP A 1 107 ? -11.078 11.523 7.027 1 94.06 107 ASP A O 1
ATOM 853 N N . VAL A 1 108 ? -10.453 12.977 5.457 1 95.44 108 VAL A N 1
ATOM 854 C CA . VAL A 1 108 ? -11.219 12.336 4.391 1 95.44 108 VAL A CA 1
ATOM 855 C C . VAL A 1 108 ? -10.359 11.258 3.719 1 95.44 108 VAL A C 1
ATOM 857 O O . VAL A 1 108 ? -10.891 10.242 3.256 1 95.44 108 VAL A O 1
ATOM 860 N N . LEU A 1 109 ? -9.086 11.336 3.75 1 93.56 109 LEU A N 1
ATOM 861 C CA . LEU A 1 109 ? -8.148 10.531 2.971 1 93.56 109 LEU A CA 1
ATOM 862 C C . LEU A 1 109 ? -8.336 9.047 3.262 1 93.56 109 LEU A C 1
ATOM 864 O O . LEU A 1 109 ? -8.484 8.242 2.338 1 93.56 109 LEU A O 1
ATOM 868 N N . PRO A 1 110 ? -8.453 8.664 4.59 1 82.94 110 PRO A N 1
ATOM 869 C CA . PRO A 1 110 ? -8.57 7.227 4.848 1 82.94 110 PRO A CA 1
ATOM 870 C C . PRO A 1 110 ? -9.867 6.629 4.312 1 82.94 110 PRO A C 1
ATOM 872 O O . PRO A 1 110 ? -9.898 5.457 3.932 1 82.94 110 PRO A O 1
ATOM 875 N N . GLN A 1 111 ? -10.898 7.473 4.18 1 83.75 111 GLN A N 1
ATOM 876 C CA . GLN A 1 111 ? -12.227 6.957 3.863 1 83.75 111 GLN A CA 1
ATOM 877 C C . GLN A 1 111 ? -12.555 7.156 2.387 1 83.75 111 GLN A C 1
ATOM 879 O O . GLN A 1 111 ? -13.289 6.363 1.796 1 83.75 111 GLN A O 1
ATOM 884 N N . ALA A 1 112 ? -12.055 8.219 1.88 1 90.94 112 ALA A N 1
ATOM 885 C CA . ALA A 1 112 ? -12.383 8.57 0.502 1 90.94 112 ALA A CA 1
ATOM 886 C C . ALA A 1 112 ? -11.18 9.156 -0.224 1 90.94 112 ALA A C 1
ATOM 888 O O . ALA A 1 112 ? -11.18 10.32 -0.614 1 90.94 112 ALA A O 1
ATOM 889 N N . PRO A 1 113 ? -10.203 8.289 -0.49 1 91 113 PRO A N 1
ATOM 890 C CA . PRO A 1 113 ? -8.961 8.781 -1.093 1 91 113 PRO A CA 1
ATOM 891 C C . PRO A 1 113 ? -9.172 9.375 -2.482 1 91 113 PRO A C 1
ATOM 893 O O . PRO A 1 113 ? -8.492 10.328 -2.859 1 91 113 PRO A O 1
ATOM 896 N N . ASP A 1 114 ? -10.133 8.906 -3.225 1 92.06 114 ASP A N 1
ATOM 897 C CA . ASP A 1 114 ? -10.375 9.422 -4.57 1 92.06 114 ASP A CA 1
ATOM 898 C C . ASP A 1 114 ? -10.859 10.867 -4.527 1 92.06 114 ASP A C 1
ATOM 900 O O . ASP A 1 114 ? -10.484 11.68 -5.371 1 92.06 114 ASP A O 1
ATOM 904 N N . ALA A 1 115 ? -11.664 11.148 -3.613 1 96.31 115 ALA A N 1
ATOM 905 C CA . ALA A 1 115 ? -12.156 12.516 -3.449 1 96.31 115 ALA A CA 1
ATOM 906 C C . ALA A 1 115 ? -11.016 13.469 -3.102 1 96.31 115 ALA A C 1
ATOM 908 O O . ALA A 1 115 ? -10.961 14.586 -3.611 1 96.31 115 ALA A O 1
ATOM 909 N N . VAL A 1 116 ? -10.156 13 -2.277 1 97.5 116 VAL A N 1
ATOM 910 C CA . VAL A 1 116 ? -9.023 13.82 -1.877 1 97.5 116 VAL A CA 1
ATOM 911 C C . VAL A 1 116 ? -8.102 14.047 -3.072 1 97.5 116 VAL A C 1
ATOM 913 O O . VAL A 1 116 ? -7.582 15.148 -3.27 1 97.5 116 VAL A O 1
ATOM 916 N N . LEU A 1 117 ? -7.938 13 -3.844 1 96.44 117 LEU A N 1
ATOM 917 C CA . LEU A 1 117 ? -7.117 13.125 -5.043 1 96.44 117 LEU A CA 1
ATOM 918 C C . LEU A 1 117 ? -7.719 14.148 -6.004 1 96.44 117 LEU A C 1
ATOM 920 O O . LEU A 1 117 ? -6.996 14.977 -6.566 1 96.44 117 LEU A O 1
ATOM 924 N N . SER A 1 118 ? -8.945 14.094 -6.164 1 96.94 118 SER A N 1
ATOM 925 C CA . SER A 1 118 ? -9.633 15.055 -7.016 1 96.94 118 SER A CA 1
ATOM 926 C C . SER A 1 118 ? -9.453 16.484 -6.496 1 96.94 118 SER A C 1
ATOM 928 O O . SER A 1 118 ? -9.195 17.406 -7.27 1 96.94 118 SER A O 1
ATOM 930 N N . ALA A 1 119 ? -9.602 16.672 -5.23 1 97.44 119 ALA A N 1
ATOM 931 C CA . ALA A 1 119 ? -9.398 17.984 -4.617 1 97.44 119 ALA A CA 1
ATOM 932 C C . ALA A 1 119 ? -7.973 18.469 -4.836 1 97.44 119 ALA A C 1
ATOM 934 O O . ALA A 1 119 ? -7.75 19.656 -5.105 1 97.44 119 ALA A O 1
ATOM 935 N N . ALA A 1 120 ? -7.004 17.578 -4.73 1 97 120 ALA A N 1
ATOM 936 C CA . ALA A 1 120 ? -5.609 17.922 -4.965 1 97 120 ALA A CA 1
ATOM 937 C C . ALA A 1 120 ? -5.398 18.406 -6.398 1 97 120 ALA A C 1
ATOM 939 O O . ALA A 1 120 ? -4.695 19.391 -6.633 1 97 120 ALA A O 1
ATOM 940 N N . SER A 1 121 ? -6.023 17.719 -7.328 1 95.38 121 SER A N 1
ATOM 941 C CA . SER A 1 121 ? -5.906 18.094 -8.734 1 95.38 121 SER A CA 1
ATOM 942 C C . SER A 1 121 ? -6.473 19.484 -8.977 1 95.38 121 SER A C 1
ATOM 944 O O . SER A 1 121 ? -5.891 20.281 -9.727 1 95.38 121 SER A O 1
ATOM 946 N N . ARG A 1 122 ? -7.52 19.781 -8.328 1 94 122 ARG A N 1
ATOM 947 C CA . ARG A 1 122 ? -8.133 21.094 -8.453 1 94 122 ARG A CA 1
ATOM 948 C C . ARG A 1 122 ? -7.262 22.172 -7.82 1 94 122 ARG A C 1
ATOM 950 O O . ARG A 1 122 ? -7.223 23.312 -8.297 1 94 122 ARG A O 1
ATOM 957 N N . GLU A 1 123 ? -6.613 21.844 -6.762 1 91.88 123 GLU A N 1
ATOM 958 C CA . GLU A 1 123 ? -5.715 22.75 -6.062 1 91.88 123 GLU A CA 1
ATOM 959 C C . GLU A 1 123 ? -4.586 23.219 -6.98 1 91.88 123 GLU A C 1
ATOM 961 O O . GLU A 1 123 ? -4.23 24.406 -6.984 1 91.88 123 GLU A O 1
ATOM 966 N N . VAL A 1 124 ? -4.023 22.359 -7.797 1 92 124 VAL A N 1
ATOM 967 C CA . VAL A 1 124 ? -2.867 22.688 -8.625 1 92 124 VAL A CA 1
ATOM 968 C C . VAL A 1 124 ? -3.33 23.359 -9.914 1 92 124 VAL A C 1
ATOM 970 O O . VAL A 1 124 ? -2.604 24.172 -10.492 1 92 124 VAL A O 1
ATOM 973 N N . ASP A 1 125 ? -4.465 22.969 -10.391 1 86.69 125 ASP A N 1
ATOM 974 C CA . ASP A 1 125 ? -5.012 23.625 -11.578 1 86.69 125 ASP A CA 1
ATOM 975 C C . ASP A 1 125 ? -5.309 25.094 -11.312 1 86.69 125 ASP A C 1
ATOM 977 O O . ASP A 1 125 ? -5.16 25.938 -12.203 1 86.69 125 ASP A O 1
ATOM 981 N N . ASP A 1 126 ? -5.812 25.328 -10.242 1 70.94 126 ASP A N 1
ATOM 982 C CA . ASP A 1 126 ? -6.172 26.703 -9.898 1 70.94 126 ASP A CA 1
ATOM 983 C C . ASP A 1 126 ? -4.934 27.594 -9.797 1 70.94 126 ASP A C 1
ATOM 985 O O . ASP A 1 126 ? -5 28.797 -10.055 1 70.94 126 ASP A O 1
ATOM 989 N N . ILE A 1 127 ? -3.877 27.062 -9.453 1 62.84 127 ILE A N 1
ATOM 990 C CA . ILE A 1 127 ? -2.684 27.891 -9.328 1 62.84 127 ILE A CA 1
ATOM 991 C C . ILE A 1 127 ? -2.068 28.125 -10.711 1 62.84 127 ILE A C 1
ATOM 993 O O . ILE A 1 127 ? -1.487 29.188 -10.969 1 62.84 127 ILE A O 1
ATOM 997 N N . MET A 1 128 ? -1.918 26.984 -11.641 1 50.91 128 MET A N 1
ATOM 998 C CA . MET A 1 128 ? -1.368 27.188 -12.977 1 50.91 128 MET A CA 1
ATOM 999 C C . MET A 1 128 ? -2.436 27.719 -13.93 1 50.91 128 MET A C 1
ATOM 1001 O O . MET A 1 128 ? -3.16 26.953 -14.555 1 50.91 128 MET A O 1
ATOM 1005 N N . PRO A 1 129 ? -2.699 29.078 -13.688 1 49.19 129 PRO A N 1
ATOM 1006 C CA . PRO A 1 129 ? -3.6 29.578 -14.727 1 49.19 129 PRO A CA 1
ATOM 1007 C C . PRO A 1 129 ? -3.176 29.141 -16.125 1 49.19 129 PRO A C 1
ATOM 1009 O O . PRO A 1 129 ? -1.984 28.969 -16.391 1 49.19 129 PRO A O 1
ATOM 1012 N N . GLY A 1 130 ? -4.066 28.344 -16.922 1 30.28 130 GLY A N 1
ATOM 1013 C CA . GLY A 1 130 ? -3.736 28.359 -18.344 1 30.28 130 GLY A CA 1
ATOM 1014 C C . GLY A 1 130 ? -3.377 29.75 -18.859 1 30.28 130 GLY A C 1
ATOM 1015 O O . GLY A 1 130 ? -3.758 30.75 -18.25 1 30.28 130 GLY A O 1
ATOM 1016 N N . MET B 1 1 ? 4.484 35.25 11.695 1 53.47 1 MET B N 1
ATOM 1017 C CA . MET B 1 1 ? 3.186 34.781 11.219 1 53.47 1 MET B CA 1
ATOM 1018 C C . MET B 1 1 ? 3.264 33.344 10.75 1 53.47 1 MET B C 1
ATOM 1020 O O . MET B 1 1 ? 2.424 32.531 11.125 1 53.47 1 MET B O 1
ATOM 1024 N N . LEU B 1 2 ? 4.363 32.969 9.953 1 62.94 2 LEU B N 1
ATOM 1025 C CA . LEU B 1 2 ? 4.547 31.656 9.391 1 62.94 2 LEU B CA 1
ATOM 1026 C C . LEU B 1 2 ? 4.863 30.641 10.492 1 62.94 2 LEU B C 1
ATOM 1028 O O . LEU B 1 2 ? 4.383 29.5 10.453 1 62.94 2 LEU B O 1
ATOM 1032 N N . THR B 1 3 ? 5.41 31.25 11.523 1 73.25 3 THR B N 1
ATOM 1033 C CA . THR B 1 3 ? 5.809 30.406 12.641 1 73.25 3 THR B CA 1
ATOM 1034 C C . THR B 1 3 ? 4.59 29.938 13.43 1 73.25 3 THR B C 1
ATOM 1036 O O . THR B 1 3 ? 4.52 28.797 13.867 1 73.25 3 THR B O 1
ATOM 1039 N N . ARG B 1 4 ? 3.627 30.875 13.461 1 81.06 4 ARG B N 1
ATOM 1040 C CA . ARG B 1 4 ? 2.424 30.531 14.219 1 81.06 4 ARG B CA 1
ATOM 1041 C C . ARG B 1 4 ? 1.641 29.422 13.531 1 81.06 4 ARG B C 1
ATOM 1043 O O . ARG B 1 4 ? 1.166 28.5 14.195 1 81.06 4 ARG B O 1
ATOM 1050 N N . ALA B 1 5 ? 1.554 29.453 12.289 1 85.19 5 ALA B N 1
ATOM 1051 C CA . ALA B 1 5 ? 0.8 28.469 11.523 1 85.19 5 ALA B CA 1
ATOM 1052 C C . ALA B 1 5 ? 1.448 27.094 11.633 1 85.19 5 ALA B C 1
ATOM 1054 O O . ALA B 1 5 ? 0.754 26.078 11.742 1 85.19 5 ALA B O 1
ATOM 1055 N N . LYS B 1 6 ? 2.734 27.078 11.719 1 90.12 6 LYS B N 1
ATOM 1056 C CA . LYS B 1 6 ? 3.459 25.828 11.852 1 90.12 6 LYS B CA 1
ATOM 1057 C C . LYS B 1 6 ? 3.227 25.203 13.227 1 90.12 6 LYS B C 1
ATOM 1059 O O . LYS B 1 6 ? 3.068 23.984 13.352 1 90.12 6 LYS B O 1
ATOM 1064 N N . ASN B 1 7 ? 3.168 26.078 14.148 1 90.19 7 ASN B N 1
ATOM 1065 C CA . ASN B 1 7 ? 2.885 25.625 15.508 1 90.19 7 ASN B CA 1
ATOM 1066 C C . ASN B 1 7 ? 1.492 25 15.609 1 90.19 7 ASN B C 1
ATOM 1068 O O . ASN B 1 7 ? 1.296 24.016 16.328 1 90.19 7 ASN B O 1
ATOM 1072 N N . GLU B 1 8 ? 0.632 25.578 14.938 1 90.44 8 GLU B N 1
ATOM 1073 C CA . GLU B 1 8 ? -0.736 25.062 14.969 1 90.44 8 GLU B CA 1
ATOM 1074 C C . GLU B 1 8 ? -0.825 23.688 14.328 1 90.44 8 GLU B C 1
ATOM 1076 O O . GLU B 1 8 ? -1.557 22.812 14.812 1 90.44 8 GLU B O 1
ATOM 1081 N N . ILE B 1 9 ? -0.066 23.484 13.297 1 92.44 9 ILE B N 1
ATOM 1082 C CA . ILE B 1 9 ? -0.04 22.188 12.617 1 92.44 9 ILE B CA 1
ATOM 1083 C C . ILE B 1 9 ? 0.489 21.125 13.57 1 92.44 9 ILE B C 1
ATOM 1085 O O . ILE B 1 9 ? -0.121 20.062 13.719 1 92.44 9 ILE B O 1
ATOM 1089 N N . LEU B 1 10 ? 1.503 21.453 14.289 1 92 10 LEU B N 1
ATOM 1090 C CA . LEU B 1 10 ? 2.141 20.5 15.18 1 92 10 LEU B CA 1
ATOM 1091 C C . LEU B 1 10 ? 1.297 20.266 16.422 1 92 10 LEU B C 1
ATOM 1093 O O . LEU B 1 10 ? 1.239 19.141 16.938 1 92 10 LEU B O 1
ATOM 1097 N N . ALA B 1 11 ? 0.613 21.266 16.844 1 91.56 11 ALA B N 1
ATOM 1098 C CA . ALA B 1 11 ? -0.199 21.203 18.047 1 91.56 11 ALA B CA 1
ATOM 1099 C C . ALA B 1 11 ? -1.412 20.297 17.844 1 91.56 11 ALA B C 1
ATOM 1101 O O . ALA B 1 11 ? -1.973 19.766 18.812 1 91.56 11 ALA B O 1
ATOM 1102 N N . ALA B 1 12 ? -1.781 20.094 16.578 1 91.94 12 ALA B N 1
ATOM 1103 C CA . ALA B 1 12 ? -2.916 19.219 16.281 1 91.94 12 ALA B CA 1
ATOM 1104 C C . ALA B 1 12 ? -2.59 17.766 16.578 1 91.94 12 ALA B C 1
ATOM 1106 O O . ALA B 1 12 ? -3.49 16.922 16.672 1 91.94 12 ALA B O 1
ATOM 1107 N N . GLY B 1 13 ? -1.303 17.422 16.672 1 91 13 GLY B N 1
ATOM 1108 C CA . GLY B 1 13 ? -0.91 16.078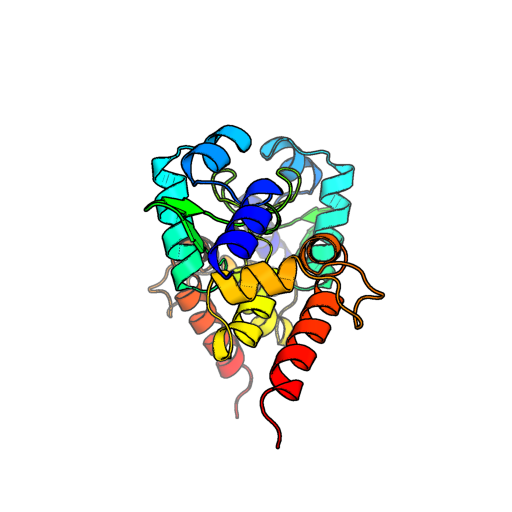 17.094 1 91 13 GLY B CA 1
ATOM 1109 C C . GLY B 1 13 ? -0.969 15.062 15.977 1 91 13 GLY B C 1
ATOM 1110 O O . GLY B 1 13 ? -0.982 13.859 16.234 1 91 13 GLY B O 1
ATOM 1111 N N . ARG B 1 14 ? -1.051 15.586 14.773 1 92.81 14 ARG B N 1
ATOM 1112 C CA . ARG B 1 14 ? -1.206 14.68 13.641 1 92.81 14 ARG B CA 1
ATOM 1113 C C . ARG B 1 14 ? 0.141 14.383 12.992 1 92.81 14 ARG B C 1
ATOM 1115 O O . ARG B 1 14 ? 0.219 13.586 12.055 1 92.81 14 ARG B O 1
ATOM 1122 N N . PHE B 1 15 ? 1.181 15.062 13.43 1 95.94 15 PHE B N 1
ATOM 1123 C CA . PHE B 1 15 ? 2.541 14.812 12.969 1 95.94 15 PHE B CA 1
ATOM 1124 C C . PHE B 1 15 ? 3.396 14.242 14.094 1 95.94 15 PHE B C 1
ATOM 1126 O O . PHE B 1 15 ? 3.314 14.703 15.234 1 95.94 15 PHE B O 1
ATOM 1133 N N . ARG B 1 16 ? 4.168 13.18 13.719 1 94.06 16 ARG B N 1
ATOM 1134 C CA . ARG B 1 16 ? 4.953 12.469 14.727 1 94.06 16 ARG B CA 1
ATOM 1135 C C . ARG B 1 16 ? 6.344 12.133 14.195 1 94.06 16 ARG B C 1
ATOM 1137 O O . ARG B 1 16 ? 6.527 11.953 12.992 1 94.06 16 ARG B O 1
ATOM 1144 N N . THR B 1 17 ? 7.285 12.055 15.18 1 94.31 17 THR B N 1
ATOM 1145 C CA . THR B 1 17 ? 8.633 11.609 14.828 1 94.31 17 THR B CA 1
ATOM 1146 C C . THR B 1 17 ? 8.648 10.102 14.586 1 94.31 17 THR B C 1
ATOM 1148 O O . THR B 1 17 ? 7.762 9.383 15.039 1 94.31 17 THR B O 1
ATOM 1151 N N . PRO B 1 18 ? 9.672 9.672 13.883 1 91.69 18 PRO B N 1
ATOM 1152 C CA . PRO B 1 18 ? 9.789 8.227 13.68 1 91.69 18 PRO B CA 1
ATOM 1153 C C . PRO B 1 18 ? 9.797 7.449 14.992 1 91.69 18 PRO B C 1
ATOM 1155 O O . PRO B 1 18 ? 9.195 6.375 15.086 1 91.69 18 PRO B O 1
ATOM 1158 N N . ASP B 1 19 ? 10.406 8 16.047 1 90.56 19 ASP B N 1
ATOM 1159 C CA . ASP B 1 19 ? 10.461 7.328 17.344 1 90.56 19 ASP B CA 1
ATOM 1160 C C . ASP B 1 19 ? 9.062 7.172 17.938 1 90.56 19 ASP B C 1
ATOM 1162 O O . ASP B 1 19 ? 8.711 6.105 18.438 1 90.56 19 ASP B O 1
ATOM 1166 N N . CYS B 1 20 ? 8.305 8.234 17.844 1 90.06 20 CYS B N 1
ATOM 1167 C CA . CYS B 1 20 ? 6.945 8.203 18.359 1 90.06 20 CYS B CA 1
ATOM 1168 C C . CYS B 1 20 ? 6.074 7.242 17.562 1 90.06 20 CYS B C 1
ATOM 1170 O O . CYS B 1 20 ? 5.289 6.484 18.141 1 90.06 20 CYS B O 1
ATOM 1172 N N . ILE B 1 21 ? 6.273 7.238 16.25 1 86.69 21 ILE B N 1
ATOM 1173 C CA . ILE B 1 21 ? 5.516 6.348 15.383 1 86.69 21 ILE B CA 1
ATOM 1174 C C . ILE B 1 21 ? 5.871 4.895 15.688 1 86.69 21 ILE B C 1
ATOM 1176 O O . ILE B 1 21 ? 4.988 4.035 15.758 1 86.69 21 ILE B O 1
ATOM 1180 N N . ALA B 1 22 ? 7.125 4.676 15.867 1 84 22 ALA B N 1
ATOM 1181 C CA . ALA B 1 22 ? 7.59 3.326 16.172 1 84 22 ALA B CA 1
ATOM 1182 C C . ALA B 1 22 ? 6.953 2.807 17.453 1 84 22 ALA B C 1
ATOM 1184 O O . ALA B 1 22 ? 6.496 1.661 17.516 1 84 22 ALA B O 1
ATOM 1185 N N . ARG B 1 23 ? 6.887 3.635 18.453 1 82.38 23 ARG B N 1
ATOM 1186 C CA . ARG B 1 23 ? 6.297 3.271 19.734 1 82.38 23 ARG B CA 1
ATOM 1187 C C . ARG B 1 23 ? 4.805 2.99 19.594 1 82.38 23 ARG B C 1
ATOM 1189 O O . ARG B 1 23 ? 4.297 2.016 20.156 1 82.38 23 ARG B O 1
ATOM 1196 N N . LEU B 1 24 ? 4.207 3.789 18.859 1 74.94 24 LEU B N 1
ATOM 1197 C CA . LEU B 1 24 ? 2.764 3.676 18.672 1 74.94 24 LEU B CA 1
ATOM 1198 C C . LEU B 1 24 ? 2.41 2.393 17.938 1 74.94 24 LEU B C 1
ATOM 1200 O O . LEU B 1 24 ? 1.372 1.782 18.188 1 74.94 24 LEU B O 1
ATOM 1204 N N . HIS B 1 25 ? 3.287 1.951 17.016 1 73.62 25 HIS B N 1
ATOM 1205 C CA . HIS B 1 25 ? 2.969 0.828 16.141 1 73.62 25 HIS B CA 1
ATOM 1206 C C . HIS B 1 25 ? 3.75 -0.419 16.547 1 73.62 25 HIS B C 1
ATOM 1208 O O . HIS B 1 25 ? 3.621 -1.467 15.906 1 73.62 25 HIS B O 1
ATOM 1214 N N . GLY B 1 26 ? 4.551 -0.291 17.609 1 74.81 26 GLY B N 1
ATOM 1215 C CA . GLY B 1 26 ? 5.309 -1.443 18.062 1 74.81 26 GLY B CA 1
ATOM 1216 C C . GLY B 1 26 ? 6.371 -1.89 17.078 1 74.81 26 GLY B C 1
ATOM 1217 O O . GLY B 1 26 ? 6.512 -3.084 16.812 1 74.81 26 GLY B O 1
ATOM 1218 N N . LYS B 1 27 ? 7.059 -0.995 16.547 1 76.5 27 LYS B N 1
ATOM 1219 C CA . LYS B 1 27 ? 8.094 -1.274 15.562 1 76.5 27 LYS B CA 1
ATOM 1220 C C . LYS B 1 27 ? 9.469 -0.843 16.062 1 76.5 27 LYS B C 1
ATOM 1222 O O . LYS B 1 27 ? 9.57 -0.094 17.031 1 76.5 27 LYS B O 1
ATOM 1227 N N . ALA B 1 28 ? 10.422 -1.387 15.398 1 81.25 28 ALA B N 1
ATOM 1228 C CA . ALA B 1 28 ? 11.781 -0.95 15.688 1 81.25 28 ALA B CA 1
ATOM 1229 C C . ALA B 1 28 ? 12.047 0.438 15.109 1 81.25 28 ALA B C 1
ATOM 1231 O O . ALA B 1 28 ? 11.891 0.657 13.906 1 81.25 28 ALA B O 1
ATOM 1232 N N . PRO B 1 29 ? 12.492 1.331 15.969 1 83.12 29 PRO B N 1
ATOM 1233 C CA . PRO B 1 29 ? 12.648 2.719 15.523 1 83.12 29 PRO B CA 1
ATOM 1234 C C . PRO B 1 29 ? 13.633 2.859 14.367 1 83.12 29 PRO B C 1
ATOM 1236 O O . PRO B 1 29 ? 13.375 3.6 13.414 1 83.12 29 PRO B O 1
ATOM 1239 N N . ASP B 1 30 ? 14.734 2.213 14.461 1 87.5 30 ASP B N 1
ATOM 1240 C CA . ASP B 1 30 ? 15.766 2.352 13.438 1 87.5 30 ASP B CA 1
ATOM 1241 C C . ASP B 1 30 ? 15.266 1.852 12.078 1 87.5 30 ASP B C 1
ATOM 1243 O O . ASP B 1 30 ? 15.484 2.502 11.055 1 87.5 30 ASP B O 1
ATOM 1247 N N . ARG B 1 31 ? 14.633 0.735 12.07 1 83.5 31 ARG B N 1
ATOM 1248 C CA . ARG B 1 31 ? 14.094 0.179 10.836 1 83.5 31 ARG B CA 1
ATOM 1249 C C . ARG B 1 31 ? 12.992 1.069 10.266 1 83.5 31 ARG B C 1
ATOM 1251 O O . ARG B 1 31 ? 12.93 1.289 9.055 1 83.5 31 ARG B O 1
ATOM 1258 N N . LEU B 1 32 ? 12.188 1.561 11.141 1 85.06 32 LEU B N 1
ATOM 1259 C CA . LEU B 1 32 ? 11.094 2.434 10.711 1 85.06 32 LEU B CA 1
ATOM 1260 C C . LEU B 1 32 ? 11.641 3.711 10.086 1 85.06 32 LEU B C 1
ATOM 1262 O O . LEU B 1 32 ? 11.141 4.164 9.055 1 85.06 32 LEU B O 1
ATOM 1266 N N . LYS B 1 33 ? 12.641 4.266 10.688 1 89.81 33 LYS B N 1
ATOM 1267 C CA . LYS B 1 33 ? 13.266 5.477 10.156 1 89.81 33 LYS B CA 1
ATOM 1268 C C . LYS B 1 33 ? 13.758 5.266 8.727 1 89.81 33 LYS B C 1
ATOM 1270 O O . LYS B 1 33 ? 13.508 6.094 7.852 1 89.81 33 LYS B O 1
ATOM 1275 N N . LEU B 1 34 ? 14.484 4.219 8.578 1 88.19 34 LEU B N 1
ATOM 1276 C CA . LEU B 1 34 ? 15.008 3.891 7.262 1 88.19 34 LEU B CA 1
ATOM 1277 C C . LEU B 1 34 ? 13.875 3.703 6.258 1 88.19 34 LEU B C 1
ATOM 1279 O O . LEU B 1 34 ? 13.945 4.203 5.133 1 88.19 34 LEU B O 1
ATOM 1283 N N . ARG B 1 35 ? 12.867 3.094 6.602 1 84.81 35 ARG B N 1
ATOM 1284 C CA . ARG B 1 35 ? 11.734 2.834 5.723 1 84.81 35 ARG B CA 1
ATOM 1285 C C . ARG B 1 35 ? 11.016 4.129 5.355 1 84.81 35 ARG B C 1
ATOM 1287 O O . ARG B 1 35 ? 10.602 4.309 4.207 1 84.81 35 ARG B O 1
ATOM 1294 N N . LEU B 1 36 ? 10.852 4.941 6.324 1 90.94 36 LEU B N 1
ATOM 1295 C CA . LEU B 1 36 ? 10.172 6.207 6.07 1 90.94 36 LEU B CA 1
ATOM 1296 C C . LEU B 1 36 ? 10.992 7.09 5.137 1 90.94 36 LEU B C 1
ATOM 1298 O O . LEU B 1 36 ? 10.445 7.773 4.273 1 90.94 36 LEU B O 1
ATOM 1302 N N . GLN B 1 37 ? 12.266 7.035 5.281 1 92.94 37 GLN B N 1
ATOM 1303 C CA . GLN B 1 37 ? 13.148 7.77 4.379 1 92.94 37 GLN B CA 1
ATOM 1304 C C . GLN B 1 37 ? 13.016 7.262 2.945 1 92.94 37 GLN B C 1
ATOM 1306 O O . GLN B 1 37 ? 12.938 8.055 2.004 1 92.94 37 GLN B O 1
ATOM 1311 N N . GLN B 1 38 ? 13.031 6.016 2.828 1 89.31 38 GLN B N 1
ATOM 1312 C CA . GLN B 1 38 ? 12.891 5.402 1.513 1 89.31 38 GLN B CA 1
ATOM 1313 C C . GLN B 1 38 ? 11.523 5.715 0.906 1 89.31 38 GLN B C 1
ATOM 1315 O O . GLN B 1 38 ? 11.422 6.023 -0.284 1 89.31 38 GLN B O 1
ATOM 1320 N N . ALA B 1 39 ? 10.469 5.609 1.683 1 89.12 39 ALA B N 1
ATOM 1321 C CA . ALA B 1 39 ? 9.109 5.906 1.231 1 89.12 39 ALA B CA 1
ATOM 1322 C C . ALA B 1 39 ? 8.992 7.363 0.787 1 89.12 39 ALA B C 1
ATOM 1324 O O . ALA B 1 39 ? 8.305 7.664 -0.193 1 89.12 39 ALA B O 1
ATOM 1325 N N . GLU B 1 40 ? 9.688 8.188 1.543 1 94.38 40 GLU B N 1
ATOM 1326 C CA . GLU B 1 40 ? 9.672 9.602 1.193 1 94.38 40 GLU B CA 1
ATOM 1327 C C . GLU B 1 40 ? 10.383 9.852 -0.134 1 94.38 40 GLU B C 1
ATOM 1329 O O . GLU B 1 40 ? 9.914 10.633 -0.963 1 94.38 40 GLU B O 1
ATOM 1334 N N . ALA B 1 41 ? 11.438 9.172 -0.371 1 92.25 41 ALA B N 1
ATOM 1335 C CA . ALA B 1 41 ? 12.188 9.289 -1.622 1 92.25 41 ALA B CA 1
ATOM 1336 C C . ALA B 1 41 ? 11.336 8.844 -2.811 1 92.25 41 ALA B C 1
ATOM 1338 O O . ALA B 1 41 ? 11.461 9.391 -3.91 1 92.25 41 ALA B O 1
ATOM 1339 N N . LYS B 1 42 ? 10.461 7.98 -2.566 1 87.06 42 LYS B N 1
ATOM 1340 C CA . LYS B 1 42 ? 9.594 7.438 -3.611 1 87.06 42 LYS B CA 1
ATOM 1341 C C . LYS B 1 42 ? 8.297 8.234 -3.725 1 87.06 42 LYS B C 1
ATOM 1343 O O . LYS B 1 42 ? 7.445 7.934 -4.562 1 87.06 42 LYS B O 1
ATOM 1348 N N . GLY B 1 43 ? 8.125 9.133 -2.844 1 92.31 43 GLY B N 1
ATOM 1349 C CA . GLY B 1 43 ? 6.938 9.969 -2.867 1 92.31 43 GLY B CA 1
ATOM 1350 C C . GLY B 1 43 ? 5.73 9.305 -2.225 1 92.31 43 GLY B C 1
ATOM 1351 O O . GLY B 1 43 ? 4.59 9.68 -2.5 1 92.31 43 GLY B O 1
ATOM 1352 N N . GLU B 1 44 ? 5.934 8.406 -1.404 1 90.06 44 GLU B N 1
ATOM 1353 C CA . GLU B 1 44 ? 4.844 7.656 -0.787 1 90.06 44 GLU B CA 1
ATOM 1354 C C . GLU B 1 44 ? 4.367 8.328 0.496 1 90.06 44 GLU B C 1
ATOM 1356 O O . GLU B 1 44 ? 3.275 8.039 0.988 1 90.06 44 GLU B O 1
ATOM 1361 N N . ILE B 1 45 ? 5.223 9.125 1.048 1 94.19 45 ILE B N 1
ATOM 1362 C CA . ILE B 1 45 ? 4.934 9.914 2.24 1 94.19 45 ILE B CA 1
ATOM 1363 C C . ILE B 1 45 ? 5.699 11.234 2.186 1 94.19 45 ILE B C 1
ATOM 1365 O O . ILE B 1 45 ? 6.59 11.406 1.352 1 94.19 45 ILE B O 1
ATOM 1369 N N . PHE B 1 46 ? 5.211 12.234 2.918 1 97.31 46 PHE B N 1
ATOM 1370 C CA . PHE B 1 46 ? 5.941 13.492 3.041 1 97.31 46 PHE B CA 1
ATOM 1371 C C . PHE B 1 46 ? 6.254 13.797 4.5 1 97.31 46 PHE B C 1
ATOM 1373 O O . PHE B 1 46 ? 5.715 13.156 5.402 1 97.31 46 PHE B O 1
ATOM 1380 N N . SER B 1 47 ? 7.148 14.688 4.66 1 97.75 47 SER B N 1
ATOM 1381 C CA . SER B 1 47 ? 7.516 15.086 6.016 1 97.75 47 SER B CA 1
ATOM 1382 C C . SER B 1 47 ? 7.621 16.594 6.145 1 97.75 47 SER B C 1
ATOM 1384 O O . SER B 1 47 ? 7.594 17.312 5.141 1 97.75 47 SER B O 1
ATOM 1386 N N . ILE B 1 48 ? 7.566 17.125 7.352 1 97.06 48 ILE B N 1
ATOM 1387 C CA . ILE B 1 48 ? 7.895 18.5 7.691 1 97.06 48 ILE B CA 1
ATOM 1388 C C . ILE B 1 48 ? 9.07 18.531 8.672 1 97.06 48 ILE B C 1
ATOM 1390 O O . ILE B 1 48 ? 9.305 17.562 9.383 1 97.06 48 ILE B O 1
ATOM 1394 N N . GLU B 1 49 ? 9.781 19.547 8.609 1 96.38 49 GLU B N 1
ATOM 1395 C CA . GLU B 1 49 ? 10.875 19.75 9.555 1 96.38 49 GLU B CA 1
ATOM 1396 C C . GLU B 1 49 ? 10.539 20.859 10.555 1 96.38 49 GLU B C 1
ATOM 1398 O O . GLU B 1 49 ? 10.156 21.969 10.164 1 96.38 49 GLU B O 1
ATOM 1403 N N . TYR B 1 50 ? 10.672 20.516 11.859 1 93.56 50 TYR B N 1
ATOM 1404 C CA . TYR B 1 50 ? 10.445 21.453 12.945 1 93.56 50 TYR B CA 1
ATOM 1405 C C . TYR B 1 50 ? 11.477 21.281 14.055 1 93.56 50 TYR B C 1
ATOM 1407 O O . TYR B 1 50 ? 11.625 20.188 14.602 1 93.56 50 TYR B O 1
ATOM 1415 N N . GLN B 1 51 ? 12.211 22.297 14.328 1 92.56 51 GLN B N 1
ATOM 1416 C CA . GLN B 1 51 ? 13.234 22.297 15.367 1 92.56 51 GLN B CA 1
ATOM 1417 C C . GLN B 1 51 ? 14.242 21.188 15.156 1 92.56 51 GLN B C 1
ATOM 1419 O O . GLN B 1 51 ? 14.547 20.422 16.078 1 92.56 51 GLN B O 1
ATOM 1424 N N . GLY B 1 52 ? 14.578 20.953 13.969 1 93.75 52 GLY B N 1
ATOM 1425 C CA . GLY B 1 52 ? 15.641 20.031 13.609 1 93.75 52 GLY B CA 1
ATOM 1426 C C . GLY B 1 52 ? 15.172 18.578 13.562 1 93.75 52 GLY B C 1
ATOM 1427 O O . GLY B 1 52 ? 15.977 17.672 13.344 1 93.75 52 GLY B O 1
ATOM 1428 N N . GLN B 1 53 ? 13.883 18.438 13.75 1 94.75 53 GLN B N 1
ATOM 1429 C CA . GLN B 1 53 ? 13.336 17.094 13.719 1 94.75 53 GLN B CA 1
ATOM 1430 C C . GLN B 1 53 ? 12.375 16.906 12.555 1 94.75 53 GLN B C 1
ATOM 1432 O O . GLN B 1 53 ? 11.641 17.828 12.195 1 94.75 53 GLN B O 1
ATOM 1437 N N . VAL B 1 54 ? 12.477 15.719 12.023 1 96.38 54 VAL B N 1
ATOM 1438 C CA . VAL B 1 54 ? 11.57 15.352 10.938 1 96.38 54 VAL B CA 1
ATOM 1439 C C . VAL B 1 54 ? 10.305 14.727 11.5 1 96.38 54 VAL B C 1
ATOM 1441 O O . VAL B 1 54 ? 10.367 13.875 12.391 1 96.38 54 VAL B O 1
ATOM 1444 N N . HIS B 1 55 ? 9.102 15.25 11.062 1 96.88 55 HIS B N 1
ATOM 1445 C CA . HIS B 1 55 ? 7.793 14.742 11.469 1 96.88 55 HIS B CA 1
ATOM 1446 C C . HIS B 1 55 ? 7.004 14.234 10.266 1 96.88 55 HIS B C 1
ATOM 1448 O O . HIS B 1 55 ? 7.031 14.852 9.195 1 96.88 55 HIS B O 1
ATOM 1454 N N . TYR B 1 56 ? 6.336 13.094 10.453 1 96.5 56 TYR B N 1
ATOM 1455 C CA . TYR B 1 56 ? 5.484 12.508 9.43 1 96.5 56 TYR B CA 1
ATOM 1456 C C . TYR B 1 56 ? 4.02 12.555 9.844 1 96.5 56 TYR B C 1
ATOM 1458 O O . TYR B 1 56 ? 3.703 12.469 11.039 1 96.5 56 TYR B O 1
ATOM 1466 N N . PRO B 1 57 ? 3.184 12.656 8.844 1 95.94 57 PRO B N 1
ATOM 1467 C CA . PRO B 1 57 ? 1.765 12.656 9.211 1 95.94 57 PRO B CA 1
ATOM 1468 C C . PRO B 1 57 ? 1.267 11.273 9.625 1 95.94 57 PRO B C 1
ATOM 1470 O O . PRO B 1 57 ? 1.566 10.273 8.961 1 95.94 57 PRO B O 1
ATOM 1473 N N . ASP B 1 58 ? 0.468 11.234 10.719 1 88.94 58 ASP B N 1
ATOM 1474 C CA . ASP B 1 58 ? -0.039 9.961 11.227 1 88.94 58 ASP B CA 1
ATOM 1475 C C . ASP B 1 58 ? -1.104 9.383 10.297 1 88.94 58 ASP B C 1
ATOM 1477 O O . ASP B 1 58 ? -1.304 8.172 10.25 1 88.94 58 ASP B O 1
ATOM 1481 N N . TYR B 1 59 ? -1.764 10.289 9.492 1 88.44 59 TYR B N 1
ATOM 1482 C CA . TYR B 1 59 ? -2.828 9.844 8.594 1 88.44 59 TYR B CA 1
ATOM 1483 C C . TYR B 1 59 ? -2.256 9.141 7.371 1 88.44 59 TYR B C 1
ATOM 1485 O O . TYR B 1 59 ? -3.004 8.641 6.531 1 88.44 59 TYR B O 1
ATOM 1493 N N . ALA B 1 60 ? -0.958 9.078 7.312 1 89.25 60 ALA B N 1
ATOM 1494 C CA . ALA B 1 60 ? -0.31 8.352 6.227 1 89.25 60 ALA B CA 1
ATOM 1495 C C . ALA B 1 60 ? -0.373 6.844 6.465 1 89.25 60 ALA B C 1
ATOM 1497 O O . ALA B 1 60 ? -0.178 6.051 5.539 1 89.25 60 ALA B O 1
ATOM 1498 N N . PHE B 1 61 ? -0.607 6.484 7.715 1 82.19 61 PHE B N 1
ATOM 1499 C CA . PHE B 1 61 ? -0.494 5.078 8.094 1 82.19 61 PHE B CA 1
ATOM 1500 C C . PHE B 1 61 ? -1.862 4.41 8.102 1 82.19 61 PHE B C 1
ATOM 1502 O O . PHE B 1 61 ? -2.854 5.012 8.523 1 82.19 61 PHE B O 1
ATOM 1509 N N . MET B 1 62 ? -1.756 3.223 7.434 1 71.19 62 MET B N 1
ATOM 1510 C CA . MET B 1 62 ? -2.963 2.402 7.496 1 71.19 62 MET B CA 1
ATOM 1511 C C . MET B 1 62 ? -3.127 1.775 8.875 1 71.19 62 MET B C 1
ATOM 1513 O O . MET B 1 62 ? -2.141 1.526 9.57 1 71.19 62 MET B O 1
ATOM 1517 N N . ASP B 1 63 ? -4.309 1.841 9.352 1 60.19 63 ASP B N 1
ATOM 1518 C CA . ASP B 1 63 ? -4.574 1.188 10.633 1 60.19 63 ASP B CA 1
ATOM 1519 C C . ASP B 1 63 ? -4.02 -0.234 10.648 1 60.19 63 ASP B C 1
ATOM 1521 O O . ASP B 1 63 ? -3.996 -0.909 9.617 1 60.19 63 ASP B O 1
ATOM 1525 N N . ASN B 1 64 ? -3.201 -0.478 11.734 1 54.5 64 ASN B N 1
ATOM 1526 C CA . ASN B 1 64 ? -2.6 -1.778 12.008 1 54.5 64 ASN B CA 1
ATOM 1527 C C . ASN B 1 64 ? -3.49 -2.922 11.531 1 54.5 64 ASN B C 1
ATOM 1529 O O . ASN B 1 64 ? -2.994 -3.982 11.148 1 54.5 64 ASN B O 1
ATOM 1533 N N . GLU B 1 65 ? -4.77 -2.596 11.492 1 55.03 65 GLU B N 1
ATOM 1534 C CA . GLU B 1 65 ? -5.633 -3.734 11.188 1 55.03 65 GLU B CA 1
ATOM 1535 C C . GLU B 1 65 ? -5.715 -3.973 9.68 1 55.03 65 GLU B C 1
ATOM 1537 O O . GLU B 1 65 ? -6.25 -4.988 9.234 1 55.03 65 GLU B O 1
ATOM 1542 N N . GLU B 1 66 ? -5.051 -3.092 8.953 1 57.72 66 GLU B N 1
ATOM 1543 C CA . GLU B 1 66 ? -5.258 -3.273 7.52 1 57.72 66 GLU B CA 1
ATOM 1544 C C . GLU B 1 66 ? -4.086 -4.012 6.879 1 57.72 66 GLU B C 1
ATOM 1546 O O . GLU B 1 66 ? -2.947 -3.893 7.34 1 57.72 66 GLU B O 1
ATOM 1551 N N . GLU B 1 67 ? -4.422 -5.012 6.176 1 59.5 67 GLU B N 1
ATOM 1552 C CA . GLU B 1 67 ? -3.43 -5.809 5.457 1 59.5 67 GLU B CA 1
ATOM 1553 C C . GLU B 1 67 ? -2.613 -4.941 4.504 1 59.5 67 GLU B C 1
ATOM 1555 O O . GLU B 1 67 ? -3.17 -4.125 3.768 1 59.5 67 GLU B O 1
ATOM 1560 N N . CYS B 1 68 ? -1.359 -5.078 4.793 1 70.31 68 CYS B N 1
ATOM 1561 C CA . CYS B 1 68 ? -0.45 -4.371 3.896 1 70.31 68 CYS B CA 1
ATOM 1562 C C . CYS B 1 68 ? -0.106 -5.227 2.684 1 70.31 68 CYS B C 1
ATOM 1564 O O . CYS B 1 68 ? 0.54 -6.27 2.816 1 70.31 68 CYS B O 1
ATOM 1566 N N . LEU B 1 69 ? -0.803 -4.93 1.602 1 80.81 69 LEU B N 1
ATOM 1567 C CA . LEU B 1 69 ? -0.484 -5.559 0.325 1 80.81 69 LEU B CA 1
ATOM 1568 C C . LEU B 1 69 ? 0.687 -4.855 -0.352 1 80.81 69 LEU B C 1
ATOM 1570 O O . LEU B 1 69 ? 0.889 -3.654 -0.159 1 80.81 69 LEU B O 1
ATOM 1574 N N . LEU B 1 70 ? 1.52 -5.656 -1.018 1 81.06 70 LEU B N 1
ATOM 1575 C CA . LEU B 1 70 ? 2.613 -5.078 -1.792 1 81.06 70 LEU B CA 1
ATOM 1576 C C . LEU B 1 70 ? 2.076 -4.223 -2.938 1 81.06 70 LEU B C 1
ATOM 1578 O O . LEU B 1 70 ? 1.474 -4.746 -3.877 1 81.06 70 LEU B O 1
ATOM 1582 N N . PRO B 1 71 ? 2.301 -2.967 -2.902 1 79.38 71 PRO B N 1
ATOM 1583 C CA . PRO B 1 71 ? 1.771 -2.092 -3.951 1 79.38 71 PRO B CA 1
ATOM 1584 C C . PRO B 1 71 ? 2.225 -2.504 -5.348 1 79.38 71 PRO B C 1
ATOM 1586 O O . PRO B 1 71 ? 1.457 -2.398 -6.309 1 79.38 71 PRO B O 1
ATOM 1589 N N . ALA B 1 72 ? 3.41 -2.945 -5.473 1 83.12 72 ALA B N 1
ATOM 1590 C CA . ALA B 1 72 ? 3.977 -3.328 -6.766 1 83.12 72 ALA B CA 1
ATOM 1591 C C . ALA B 1 72 ? 3.199 -4.484 -7.383 1 83.12 72 ALA B C 1
ATOM 1593 O O . ALA B 1 72 ? 3.156 -4.629 -8.609 1 83.12 72 ALA B O 1
ATOM 1594 N N . LEU B 1 73 ? 2.578 -5.254 -6.578 1 92.62 73 LEU B N 1
ATOM 1595 C CA . LEU B 1 73 ? 1.79 -6.367 -7.098 1 92.62 73 LEU B CA 1
ATOM 1596 C C . LEU B 1 73 ? 0.636 -5.859 -7.957 1 92.62 73 LEU B C 1
ATOM 1598 O O . LEU B 1 73 ? 0.335 -6.438 -9.008 1 92.62 73 LEU B O 1
ATOM 1602 N N . ALA B 1 74 ? 0.055 -4.801 -7.523 1 89.75 74 ALA B N 1
ATOM 1603 C CA . ALA B 1 74 ? -1.056 -4.227 -8.281 1 89.75 74 ALA B CA 1
ATOM 1604 C C . ALA B 1 74 ? -0.623 -3.85 -9.695 1 89.75 74 ALA B C 1
ATOM 1606 O O . ALA B 1 74 ? -1.353 -4.094 -10.656 1 89.75 74 ALA B O 1
ATOM 1607 N N . GLU B 1 75 ? 0.525 -3.291 -9.789 1 90.62 75 GLU B N 1
ATOM 1608 C CA . GLU B 1 75 ? 1.048 -2.902 -11.094 1 90.62 75 GLU B CA 1
ATOM 1609 C C . GLU B 1 75 ? 1.305 -4.125 -11.977 1 90.62 75 GLU B C 1
ATOM 1611 O O . GLU B 1 75 ? 1.017 -4.105 -13.172 1 90.62 75 GLU B O 1
ATOM 1616 N N . VAL B 1 76 ? 1.825 -5.117 -11.391 1 96.5 76 VAL B N 1
ATOM 1617 C CA . VAL B 1 76 ? 2.109 -6.348 -12.117 1 96.5 76 VAL B CA 1
ATOM 1618 C C . VAL B 1 76 ? 0.802 -6.984 -12.586 1 96.5 76 VAL B C 1
ATOM 1620 O O . VAL B 1 76 ? 0.693 -7.406 -13.742 1 96.5 76 VAL B O 1
ATOM 1623 N N . ILE B 1 77 ? -0.201 -6.996 -11.75 1 96.75 77 ILE B N 1
ATOM 1624 C CA . ILE B 1 77 ? -1.509 -7.555 -12.078 1 96.75 77 ILE B CA 1
ATOM 1625 C C . ILE B 1 77 ? -2.125 -6.773 -13.242 1 96.75 77 ILE B C 1
ATOM 1627 O O . ILE B 1 77 ? -2.678 -7.363 -14.172 1 96.75 77 ILE B O 1
ATOM 1631 N N . ALA B 1 78 ? -1.984 -5.492 -13.211 1 94.62 78 ALA B N 1
ATOM 1632 C CA . ALA B 1 78 ? -2.562 -4.637 -14.242 1 94.62 78 ALA B CA 1
ATOM 1633 C C . ALA B 1 78 ? -2.002 -4.98 -15.617 1 94.62 78 ALA B C 1
ATOM 1635 O O . ALA B 1 78 ? -2.715 -4.91 -16.625 1 94.62 78 ALA B O 1
ATOM 1636 N N . VAL B 1 79 ? -0.788 -5.355 -15.672 1 95.25 79 VAL B N 1
ATOM 1637 C CA . VAL B 1 79 ? -0.127 -5.699 -16.922 1 95.25 79 VAL B CA 1
ATOM 1638 C C . VAL B 1 79 ? -0.573 -7.086 -17.375 1 95.25 79 VAL B C 1
ATOM 1640 O O . VAL B 1 79 ? -0.907 -7.285 -18.547 1 95.25 79 VAL B O 1
ATOM 1643 N N . LEU B 1 80 ? -0.659 -8.016 -16.453 1 96.62 80 LEU B N 1
ATOM 1644 C CA . LEU B 1 80 ? -0.861 -9.422 -16.781 1 96.62 80 LEU B CA 1
ATOM 1645 C C . LEU B 1 80 ? -2.342 -9.719 -16.984 1 96.62 80 LEU B C 1
ATOM 1647 O O . LEU B 1 80 ? -2.695 -10.68 -17.672 1 96.62 80 LEU B O 1
ATOM 1651 N N . HIS B 1 81 ? -3.15 -8.898 -16.344 1 93.75 81 HIS B N 1
ATOM 1652 C CA . HIS B 1 81 ? -4.578 -9.195 -16.281 1 93.75 81 HIS B CA 1
ATOM 1653 C C . HIS B 1 81 ? -5.195 -9.227 -17.672 1 93.75 81 HIS B C 1
ATOM 1655 O O . HIS B 1 81 ? -6.227 -9.875 -17.891 1 93.75 81 HIS B O 1
ATOM 1661 N N . SER B 1 82 ? -4.555 -8.578 -18.562 1 89.56 82 SER B N 1
ATOM 1662 C CA . SER B 1 82 ? -5.07 -8.547 -19.938 1 89.56 82 SER B CA 1
ATOM 1663 C C . SER B 1 82 ? -4.906 -9.898 -20.625 1 89.56 82 SER B C 1
ATOM 1665 O O . SER B 1 82 ? -5.633 -10.211 -21.562 1 89.56 82 SER B O 1
ATOM 1667 N N . THR B 1 83 ? -4.078 -10.781 -20.141 1 92.56 83 THR B N 1
ATOM 1668 C CA . THR B 1 83 ? -3.752 -12.016 -20.844 1 92.56 83 THR B CA 1
ATOM 1669 C C . THR B 1 83 ? -3.91 -13.227 -19.938 1 92.56 83 THR B C 1
ATOM 1671 O O . THR B 1 83 ? -3.969 -14.359 -20.406 1 92.56 83 THR B O 1
ATOM 1674 N N . LYS B 1 84 ? -4.051 -13.008 -18.672 1 94.19 84 LYS B N 1
ATOM 1675 C CA . LYS B 1 84 ? -4.051 -14.141 -17.75 1 94.19 84 LYS B CA 1
ATOM 1676 C C . LYS B 1 84 ? -5.133 -13.977 -16.688 1 94.19 84 LYS B C 1
ATOM 1678 O O . LYS B 1 84 ? -5.344 -12.883 -16.156 1 94.19 84 LYS B O 1
ATOM 1683 N N . GLY B 1 85 ? -5.734 -15.102 -16.391 1 94.94 85 GLY B N 1
ATOM 1684 C CA . GLY B 1 85 ? -6.574 -15.164 -15.203 1 94.94 85 GLY B CA 1
ATOM 1685 C C . GLY B 1 85 ? -5.805 -15.523 -13.945 1 94.94 85 GLY B C 1
ATOM 1686 O O . GLY B 1 85 ? -4.574 -15.492 -13.938 1 94.94 85 GLY B O 1
ATOM 1687 N N . GLY B 1 86 ? -6.574 -15.859 -12.891 1 96.5 86 GLY B N 1
ATOM 1688 C CA . GLY B 1 86 ? -5.965 -16.188 -11.609 1 96.5 86 GLY B CA 1
ATOM 1689 C C . GLY B 1 86 ? -4.918 -17.281 -11.703 1 96.5 86 GLY B C 1
ATOM 1690 O O . GLY B 1 86 ? -3.779 -17.094 -11.266 1 96.5 86 GLY B O 1
ATOM 1691 N N . TRP B 1 87 ? -5.324 -18.422 -12.359 1 96.5 87 TRP B N 1
ATOM 1692 C CA . TRP B 1 87 ? -4.406 -19.547 -12.445 1 96.5 87 TRP B CA 1
ATOM 1693 C C . TRP B 1 87 ? -3.24 -19.234 -13.375 1 96.5 87 TRP B C 1
ATOM 1695 O O . TRP B 1 87 ? -2.107 -19.656 -13.125 1 96.5 87 TRP B O 1
ATOM 1705 N N . GLY B 1 88 ? -3.527 -18.516 -14.453 1 96.31 88 GLY B N 1
ATOM 1706 C CA . GLY B 1 88 ? -2.441 -18.078 -15.32 1 96.31 88 GLY B CA 1
ATOM 1707 C C . GLY B 1 88 ? -1.401 -17.25 -14.602 1 96.31 88 GLY B C 1
ATOM 1708 O O . GLY B 1 88 ? -0.199 -17.438 -14.789 1 96.31 88 GLY B O 1
ATOM 1709 N N . MET B 1 89 ? -1.856 -16.344 -13.828 1 97.19 89 MET B N 1
ATOM 1710 C CA . MET B 1 89 ? -0.945 -15.516 -13.055 1 97.19 89 MET B CA 1
ATOM 1711 C C . MET B 1 89 ? -0.19 -16.344 -12.023 1 97.19 89 MET B C 1
ATOM 1713 O O . MET B 1 89 ? 1.015 -16.172 -11.836 1 97.19 89 MET B O 1
ATOM 1717 N N . ALA B 1 90 ? -0.897 -17.266 -11.414 1 97.31 90 ALA B N 1
ATOM 1718 C CA . ALA B 1 90 ? -0.245 -18.141 -10.438 1 97.31 90 ALA B CA 1
ATOM 1719 C C . ALA B 1 90 ? 0.911 -18.906 -11.078 1 97.31 90 ALA B C 1
ATOM 1721 O O . ALA B 1 90 ? 2.004 -18.969 -10.516 1 97.31 90 ALA B O 1
ATOM 1722 N N . PHE B 1 91 ? 0.652 -19.406 -12.234 1 96.12 91 PHE B N 1
ATOM 1723 C CA . PHE B 1 91 ? 1.682 -20.172 -12.938 1 96.12 91 PHE B CA 1
ATOM 1724 C C . PHE B 1 91 ? 2.854 -19.266 -13.312 1 96.12 91 PHE B C 1
ATOM 1726 O O . PHE B 1 91 ? 4.016 -19.656 -13.156 1 96.12 91 PHE B O 1
ATOM 1733 N N . TRP B 1 92 ? 2.492 -18.141 -13.75 1 96.88 92 TRP B N 1
ATOM 1734 C CA . TRP B 1 92 ? 3.551 -17.203 -14.141 1 96.88 92 TRP B CA 1
ATOM 1735 C C . TRP B 1 92 ? 4.434 -16.859 -12.945 1 96.88 92 TRP B C 1
ATOM 1737 O O . TRP B 1 92 ? 5.66 -16.812 -13.07 1 96.88 92 TRP B O 1
ATOM 1747 N N . PHE B 1 93 ? 3.904 -16.594 -11.805 1 97.38 93 PHE B N 1
ATOM 1748 C CA . PHE B 1 93 ? 4.656 -16.219 -10.617 1 97.38 93 PHE B CA 1
ATOM 1749 C C . PHE B 1 93 ? 5.527 -17.359 -10.133 1 97.38 93 PHE B C 1
ATOM 1751 O O . PHE B 1 93 ? 6.594 -17.156 -9.562 1 97.38 93 PHE B O 1
ATOM 1758 N N . ARG B 1 94 ? 5.039 -18.531 -10.367 1 96.44 94 ARG B N 1
ATOM 1759 C CA . ARG B 1 94 ? 5.734 -19.703 -9.852 1 96.44 94 ARG B CA 1
ATOM 1760 C C . ARG B 1 94 ? 6.805 -20.172 -10.828 1 96.44 94 ARG B C 1
ATOM 1762 O O . ARG B 1 94 ? 7.746 -20.875 -10.438 1 96.44 94 ARG B O 1
ATOM 1769 N N . SER B 1 95 ? 6.699 -19.812 -12.016 1 95.81 95 SER B N 1
ATOM 1770 C CA . SER B 1 95 ? 7.605 -20.297 -13.047 1 95.81 95 SER B CA 1
ATOM 1771 C C . SER B 1 95 ? 8.898 -19.484 -13.078 1 95.81 95 SER B C 1
ATOM 1773 O O . SER B 1 95 ? 8.867 -18.266 -12.984 1 95.81 95 SER B O 1
ATOM 1775 N N . PRO B 1 96 ? 10.062 -20.281 -13.234 1 96.69 96 PRO B N 1
ATOM 1776 C CA . PRO B 1 96 ? 11.289 -19.531 -13.492 1 96.69 96 PRO B CA 1
ATOM 1777 C C . PRO B 1 96 ? 11.156 -18.594 -14.695 1 96.69 96 PRO B C 1
ATOM 1779 O O . PRO B 1 96 ? 10.523 -18.953 -15.688 1 96.69 96 PRO B O 1
ATOM 1782 N N . ASN B 1 97 ? 11.75 -17.453 -14.555 1 96.5 97 ASN B N 1
ATOM 1783 C CA . ASN B 1 97 ? 11.633 -16.422 -15.57 1 96.5 97 ASN B CA 1
ATOM 1784 C C . ASN B 1 97 ? 13.008 -15.992 -16.094 1 96.5 97 ASN B C 1
ATOM 1786 O O . ASN B 1 97 ? 13.859 -15.562 -15.32 1 96.5 97 ASN B O 1
ATOM 1790 N N . ASN B 1 98 ? 13.156 -16.031 -17.344 1 94.31 98 ASN B N 1
ATOM 1791 C CA . ASN B 1 98 ? 14.445 -15.734 -17.953 1 94.31 98 ASN B CA 1
ATOM 1792 C C . ASN B 1 98 ? 14.82 -14.266 -17.781 1 94.31 98 ASN B C 1
ATOM 1794 O O . ASN B 1 98 ? 16 -13.93 -17.672 1 94.31 98 ASN B O 1
ATOM 1798 N N . PHE B 1 99 ? 13.93 -13.414 -17.719 1 94.38 99 PHE B N 1
ATOM 1799 C CA . PHE B 1 99 ? 14.188 -11.984 -17.578 1 94.38 99 PHE B CA 1
ATOM 1800 C C . PHE B 1 99 ? 14.555 -11.641 -16.141 1 94.38 99 PHE B C 1
ATOM 1802 O O . PHE B 1 99 ? 14.953 -10.508 -15.859 1 94.38 99 PHE B O 1
ATOM 1809 N N . LEU B 1 100 ? 14.414 -12.648 -15.297 1 96.94 100 LEU B N 1
ATOM 1810 C CA . LEU B 1 100 ? 14.781 -12.469 -13.891 1 96.94 100 LEU B CA 1
ATOM 1811 C C . LEU B 1 100 ? 15.945 -13.375 -13.516 1 96.94 100 LEU B C 1
ATOM 1813 O O . LEU B 1 100 ? 16.078 -13.773 -12.352 1 96.94 100 LEU B O 1
ATOM 1817 N N . GLY B 1 101 ? 16.719 -13.773 -14.492 1 95.88 101 GLY B N 1
ATOM 1818 C CA . GLY B 1 101 ? 17.875 -14.617 -14.234 1 95.88 101 GLY B CA 1
ATOM 1819 C C . GLY B 1 101 ? 17.5 -16.031 -13.852 1 95.88 101 GLY B C 1
ATOM 1820 O O . GLY B 1 101 ? 18.234 -16.703 -13.125 1 95.88 101 GLY B O 1
ATOM 1821 N N . GLY B 1 102 ? 16.312 -16.438 -14.211 1 97.56 102 GLY B N 1
ATOM 1822 C CA . GLY B 1 102 ? 15.867 -17.797 -13.914 1 97.56 102 GLY B CA 1
ATOM 1823 C C . GLY B 1 102 ? 15.164 -17.906 -12.578 1 97.56 102 GLY B C 1
ATOM 1824 O O . GLY B 1 102 ? 14.742 -19 -12.18 1 97.56 102 GLY B O 1
ATOM 1825 N N . LEU B 1 103 ? 15.047 -16.797 -11.914 1 97.06 103 LEU B N 1
ATOM 1826 C CA . LEU B 1 103 ? 14.344 -16.781 -10.641 1 97.06 103 LEU B CA 1
ATOM 1827 C C . LEU B 1 103 ? 12.836 -16.672 -10.852 1 97.06 103 LEU B C 1
ATOM 1829 O O . LEU B 1 103 ? 12.383 -16.266 -11.922 1 97.06 103 LEU B O 1
ATOM 1833 N N . ARG B 1 104 ? 12.109 -17 -9.875 1 97.31 104 ARG B N 1
ATOM 1834 C CA . ARG B 1 104 ? 10.656 -16.922 -9.961 1 97.31 104 ARG B CA 1
ATOM 1835 C C . ARG B 1 104 ? 10.164 -15.531 -9.555 1 97.31 104 ARG B C 1
ATOM 1837 O O . ARG B 1 104 ? 10.656 -14.945 -8.586 1 97.31 104 ARG B O 1
ATOM 1844 N N . PRO B 1 105 ? 9.156 -15 -10.258 1 97.81 105 PRO B N 1
ATOM 1845 C CA . PRO B 1 105 ? 8.602 -13.695 -9.906 1 97.81 105 PRO B CA 1
ATOM 1846 C C . PRO B 1 105 ? 8.148 -13.617 -8.445 1 97.81 105 PRO B C 1
ATOM 1848 O O . PRO B 1 105 ? 8.359 -12.602 -7.785 1 97.81 105 PRO B O 1
ATOM 1851 N N . GLU B 1 106 ? 7.59 -14.711 -7.883 1 96.25 106 GLU B N 1
ATOM 1852 C CA . GLU B 1 106 ? 7.098 -14.688 -6.512 1 96.25 106 GLU B CA 1
ATOM 1853 C C . GLU B 1 106 ? 8.242 -14.5 -5.516 1 96.25 106 GLU B C 1
ATOM 1855 O O . GLU B 1 106 ? 8.055 -13.922 -4.445 1 96.25 106 GLU B O 1
ATOM 1860 N N . ASP B 1 107 ? 9.422 -14.883 -5.855 1 94.06 107 ASP B N 1
ATOM 1861 C CA . ASP B 1 107 ? 10.578 -14.781 -4.973 1 94.06 107 ASP B CA 1
ATOM 1862 C C . ASP B 1 107 ? 11.25 -13.422 -5.109 1 94.06 107 ASP B C 1
ATOM 1864 O O . ASP B 1 107 ? 11.867 -12.922 -4.16 1 94.06 107 ASP B O 1
ATOM 1868 N N . VAL B 1 108 ? 11.109 -12.82 -6.262 1 95.38 108 VAL B N 1
ATOM 1869 C CA . VAL B 1 108 ? 11.828 -11.594 -6.586 1 95.38 108 VAL B CA 1
ATOM 1870 C C . VAL B 1 108 ? 10.969 -10.383 -6.227 1 95.38 108 VAL B C 1
ATOM 1872 O O . VAL B 1 108 ? 11.492 -9.328 -5.852 1 95.38 108 VAL B O 1
ATOM 1875 N N . LEU B 1 109 ? 9.695 -10.484 -6.172 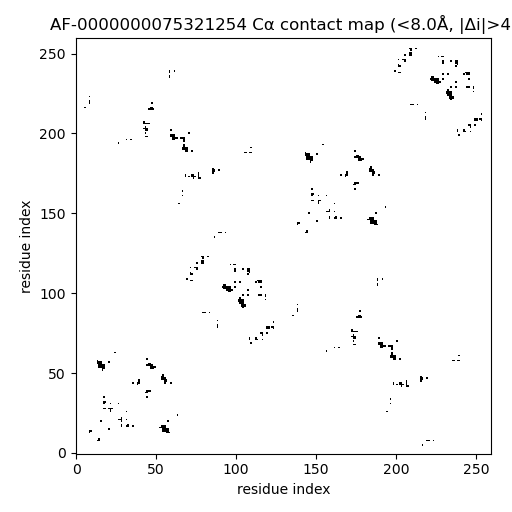1 93.5 109 LEU B N 1
ATOM 1876 C CA . LEU B 1 109 ? 8.734 -9.391 -6.078 1 93.5 109 LEU B CA 1
ATOM 1877 C C . LEU B 1 109 ? 8.969 -8.562 -4.82 1 93.5 109 LEU B C 1
ATOM 1879 O O . LEU B 1 109 ? 9.086 -7.336 -4.891 1 93.5 109 LEU B O 1
ATOM 1883 N N . PRO B 1 110 ? 9.188 -9.25 -3.639 1 83 110 PRO B N 1
ATOM 1884 C CA . PRO B 1 110 ? 9.352 -8.43 -2.436 1 83 110 PRO B CA 1
ATOM 1885 C C . PRO B 1 110 ? 10.641 -7.605 -2.459 1 83 110 PRO B C 1
ATOM 1887 O O . PRO B 1 110 ? 10.68 -6.508 -1.894 1 83 110 PRO B O 1
ATOM 1890 N N . GLN B 1 111 ? 11.641 -8.062 -3.221 1 84.06 111 GLN B N 1
ATOM 1891 C CA . GLN B 1 111 ? 12.961 -7.445 -3.152 1 84.06 111 GLN B CA 1
ATOM 1892 C C . GLN B 1 111 ? 13.195 -6.516 -4.34 1 84.06 111 GLN B C 1
ATOM 1894 O O . GLN B 1 111 ? 13.914 -5.52 -4.227 1 84.06 111 GLN B O 1
ATOM 1899 N N . ALA B 1 112 ? 12.633 -6.898 -5.43 1 91 112 ALA B N 1
ATOM 1900 C CA . ALA B 1 112 ? 12.867 -6.148 -6.66 1 91 112 ALA B CA 1
ATOM 1901 C C . ALA B 1 112 ? 11.602 -6.059 -7.504 1 91 112 ALA B C 1
ATOM 1903 O O . ALA B 1 112 ? 11.547 -6.586 -8.617 1 91 112 ALA B O 1
ATOM 1904 N N . PRO B 1 113 ? 10.633 -5.301 -7 1 91.06 113 PRO B N 1
ATOM 1905 C CA . PRO B 1 113 ? 9.344 -5.238 -7.688 1 91.06 113 PRO B CA 1
ATOM 1906 C C . PRO B 1 113 ? 9.453 -4.648 -9.094 1 91.06 113 PRO B C 1
ATOM 1908 O O . PRO B 1 113 ? 8.727 -5.062 -10 1 91.06 113 PRO B O 1
ATOM 1911 N N . ASP B 1 114 ? 10.383 -3.76 -9.328 1 91.94 114 ASP B N 1
ATOM 1912 C CA . ASP B 1 114 ? 10.531 -3.145 -10.641 1 91.94 114 ASP B CA 1
ATOM 1913 C C . ASP B 1 114 ? 10.977 -4.168 -11.68 1 91.94 114 ASP B C 1
ATOM 1915 O O . ASP B 1 114 ? 10.523 -4.137 -12.828 1 91.94 114 ASP B O 1
ATOM 1919 N N . ALA B 1 115 ? 11.828 -4.996 -11.289 1 96.31 115 ALA B N 1
ATOM 1920 C CA . ALA B 1 115 ? 12.297 -6.051 -12.195 1 96.31 115 ALA B CA 1
ATOM 1921 C C . ALA B 1 115 ? 11.156 -6.988 -12.562 1 96.31 115 ALA B C 1
ATOM 1923 O O . ALA B 1 115 ? 11.031 -7.402 -13.719 1 96.31 115 ALA B O 1
ATOM 1924 N N . VAL B 1 116 ? 10.367 -7.293 -11.617 1 97.44 116 VAL B N 1
ATOM 1925 C CA . VAL B 1 116 ? 9.234 -8.18 -11.859 1 97.44 116 VAL B CA 1
ATOM 1926 C C . VAL B 1 116 ? 8.234 -7.496 -12.789 1 97.44 116 VAL B C 1
ATOM 1928 O O . VAL B 1 116 ? 7.676 -8.133 -13.688 1 97.44 116 VAL B O 1
ATOM 1931 N N . LEU B 1 117 ? 8.047 -6.215 -12.562 1 96.38 117 LEU B N 1
ATOM 1932 C CA . LEU B 1 117 ? 7.16 -5.461 -13.438 1 96.38 117 LEU B CA 1
ATOM 1933 C C . LEU B 1 117 ? 7.672 -5.469 -14.875 1 96.38 117 LEU B C 1
ATOM 1935 O O . LEU B 1 117 ? 6.895 -5.656 -15.812 1 96.38 117 LEU B O 1
ATOM 1939 N N . SER B 1 118 ? 8.898 -5.281 -15.016 1 96.88 118 SER B N 1
ATOM 1940 C CA . SER B 1 118 ? 9.508 -5.324 -16.344 1 96.88 118 SER B CA 1
ATOM 1941 C C . SER B 1 118 ? 9.32 -6.691 -17 1 96.88 118 SER B C 1
ATOM 1943 O O . SER B 1 118 ? 8.984 -6.777 -18.172 1 96.88 118 SER B O 1
ATOM 1945 N N . ALA B 1 119 ? 9.531 -7.738 -16.25 1 97.38 119 ALA B N 1
ATOM 1946 C CA . ALA B 1 119 ? 9.328 -9.094 -16.766 1 97.38 119 ALA B CA 1
ATOM 1947 C C . ALA B 1 119 ? 7.883 -9.312 -17.172 1 97.38 119 ALA B C 1
ATOM 1949 O O . ALA B 1 119 ? 7.613 -9.953 -18.203 1 97.38 119 ALA B O 1
ATOM 1950 N N . ALA B 1 120 ? 6.949 -8.797 -16.406 1 97.06 120 ALA B N 1
ATOM 1951 C CA . ALA B 1 120 ? 5.531 -8.906 -16.734 1 97.06 120 ALA B CA 1
ATOM 1952 C C . ALA B 1 120 ? 5.223 -8.219 -18.062 1 97.06 120 ALA B C 1
ATOM 1954 O O . ALA B 1 120 ? 4.477 -8.75 -18.891 1 97.06 120 ALA B O 1
ATOM 1955 N N . SER B 1 121 ? 5.809 -7.039 -18.234 1 95.31 121 SER B N 1
ATOM 1956 C CA . SER B 1 121 ? 5.598 -6.297 -19.484 1 95.31 121 SER B CA 1
ATOM 1957 C C . SER B 1 121 ? 6.109 -7.074 -20.688 1 95.31 121 SER B C 1
ATOM 1959 O O . SER B 1 121 ? 5.461 -7.094 -21.734 1 95.31 121 SER B O 1
ATOM 1961 N N . ARG B 1 122 ? 7.188 -7.73 -20.516 1 93.81 122 ARG B N 1
ATOM 1962 C CA . ARG B 1 122 ? 7.754 -8.539 -21.594 1 93.81 122 ARG B CA 1
ATOM 1963 C C . ARG B 1 122 ? 6.891 -9.758 -21.875 1 93.81 122 ARG B C 1
ATOM 1965 O O . ARG B 1 122 ? 6.789 -10.203 -23.016 1 93.81 122 ARG B O 1
ATOM 1972 N N . GLU B 1 123 ? 6.312 -10.32 -20.844 1 91.62 123 GLU B N 1
ATOM 1973 C CA . GLU B 1 123 ? 5.43 -11.477 -20.969 1 91.62 123 GLU B CA 1
ATOM 1974 C C . GLU B 1 123 ? 4.234 -11.172 -21.875 1 91.62 123 GLU B C 1
ATOM 1976 O O . GLU B 1 123 ? 3.846 -12 -22.688 1 91.62 123 GLU B O 1
ATOM 1981 N N . VAL B 1 124 ? 3.65 -9.984 -21.781 1 91.88 124 VAL B N 1
ATOM 1982 C CA . VAL B 1 124 ? 2.438 -9.648 -22.516 1 91.88 124 VAL B CA 1
ATOM 1983 C C . VAL B 1 124 ? 2.801 -9.188 -23.922 1 91.88 124 VAL B C 1
ATOM 1985 O O . VAL B 1 124 ? 2.016 -9.352 -24.859 1 91.88 124 VAL B O 1
ATOM 1988 N N . ASP B 1 125 ? 3.912 -8.539 -24.062 1 86.38 125 ASP B N 1
ATOM 1989 C CA . ASP B 1 125 ? 4.367 -8.125 -25.391 1 86.38 125 ASP B CA 1
ATOM 1990 C C . ASP B 1 125 ? 4.641 -9.336 -26.281 1 86.38 125 ASP B C 1
ATOM 1992 O O . ASP B 1 125 ? 4.414 -9.289 -27.484 1 86.38 125 ASP B O 1
ATOM 1996 N N . ASP B 1 126 ? 5.211 -10.258 -25.719 1 70.62 126 ASP B N 1
ATOM 1997 C CA . ASP B 1 126 ? 5.559 -11.445 -26.5 1 70.62 126 ASP B CA 1
ATOM 1998 C C . ASP B 1 126 ? 4.309 -12.172 -26.984 1 70.62 126 ASP B C 1
ATOM 2000 O O . ASP B 1 126 ? 4.328 -12.828 -28.031 1 70.62 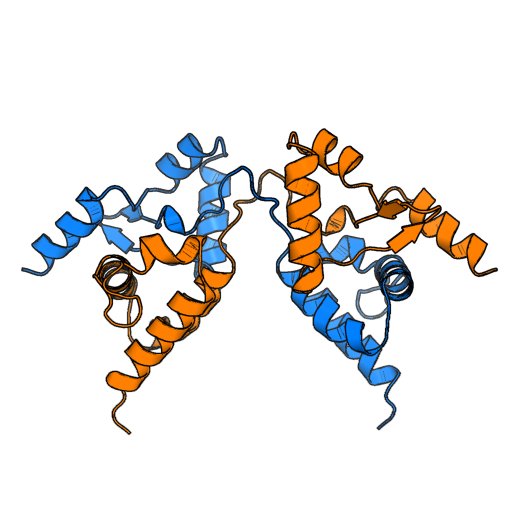126 ASP B O 1
ATOM 2004 N N . ILE B 1 127 ? 3.299 -12.102 -26.281 1 62.34 127 ILE B N 1
ATOM 2005 C CA . ILE B 1 127 ? 2.094 -12.797 -26.719 1 62.34 127 ILE B CA 1
ATOM 2006 C C . ILE B 1 127 ? 1.384 -11.984 -27.797 1 62.34 127 ILE B C 1
ATOM 2008 O O . ILE B 1 127 ? 0.759 -12.555 -28.688 1 62.34 127 ILE B O 1
ATOM 2012 N N . MET B 1 128 ? 1.216 -10.516 -27.594 1 50.62 128 MET B N 1
ATOM 2013 C CA . MET B 1 128 ? 0.572 -9.727 -28.641 1 50.62 128 MET B CA 1
ATOM 2014 C C . MET B 1 128 ? 1.555 -9.406 -29.766 1 50.62 128 MET B C 1
ATOM 2016 O O . MET B 1 128 ? 2.27 -8.398 -29.703 1 50.62 128 MET B O 1
ATOM 2020 N N . PRO B 1 129 ? 1.805 -10.523 -30.562 1 49.31 129 PRO B N 1
ATOM 2021 C CA . PRO B 1 129 ? 2.613 -10.109 -31.719 1 49.31 129 PRO B CA 1
ATOM 2022 C C . PRO B 1 129 ? 2.102 -8.828 -32.375 1 49.31 129 PRO B C 1
ATOM 2024 O O . PRO B 1 129 ? 0.896 -8.562 -32.344 1 49.31 129 PRO B O 1
ATOM 2027 N N . GLY B 1 130 ? 2.934 -7.652 -32.375 1 30.36 130 GLY B N 1
ATOM 2028 C CA . GLY B 1 130 ? 2.502 -6.684 -33.375 1 30.36 130 GLY B CA 1
ATOM 2029 C C . GLY B 1 130 ? 2.104 -7.32 -34.688 1 30.36 130 GLY B C 1
ATOM 2030 O O . GLY B 1 130 ? 2.537 -8.43 -35 1 30.36 130 GLY B O 1
#

Foldseek 3Di:
DVVVVVVVVVVVVQKDALVVVCVVLVHDSVVSVVVVVVCVVVVLFDWDDDPNTTITGNVSDDPPPDDDDDPLVVLLCVLQVVPDDPVRVVCQQQFQAVLVVRDGNVVCCVPPSPSSSVSSNVVNCVVPPD/DVVVVVVVVVVVVQKDALVVVCVVLVHDSVVSVVVVVVCVVVVLFDWDDDPNTTITGNVSDDPPVDDDDDPLVVLLCVLQVVPDDPVRVVCQQQFQAVLVVRDGNVVCCVPPSPSSSVSSNVVNCVVPPD

pLDDT: mean 87.75, std 12.29, range [30.28, 97.81]

Nearest PDB structures (foldseek):
  6uvu-assembly1_A  TM=7.305E-01  e=3.360E-01  Comamonas testosteroni
  1u2w-assembly1_B  TM=5.229E-01  e=7.352E-01  Staphylococcus aureus
  3f72-assembly1_B  TM=5.094E-01  e=9.354E-01  Staphylococcus aureus
  5k5q-assembly1_B  TM=5.637E-01  e=2.937E+00  Sulfolobus sp. NOB8H2
  6uvu-assembly1_A  TM=7.311E-01  e=3.186E-01  Comamonas testosteroni

Radius of gyration: 20.73 Å; Cα contacts (8 Å, |Δi|>4): 323; chains: 2; bounding box: 36×67×53 Å

Sequence (260 aa):
MLTRAKNEILAAGRFRTPDCIARLHGKAPDRLKLRLQQAEAKGEIFSIEYQGQVHYPDYAFMDNEEECLLPALAEVIAVLHSTKGGWGMAFWFRSPNNFLGGLRPEDVLPQAPDAVLSAASREVDDIMPGMLTRAKNEILAAGRFRTPDCIARLHGKAPDRLKLRLQQAEAKGEIFSIEYQGQVHYPDYAFMDNEEECLLPALAEVIAVLHSTKGGWGMAFWFRSPNNFLGGLRPEDVLPQAPDAVLSAASREVDDIMPG

Secondary structure (DSSP, 8-state):
-HHHHHHHHHHTT-EE-HHHHHHHHT--HHHHHHHHHHHHHTTS---EEETTEEEEEGGGBPPTTS--B-HHHHHHHHHHTTT--HHHHHHHHHS-BGGGTTB-HHHHTTT-HHHHHHHHHHHHHHHS--/-HHHHHHHHHHTT-EE-HHHHHHHHT--HHHHHHHHHHHHHTTS---EEETTEEEEEGGGBPPTTS--B-HHHHHHHHHHTTT--HHHHHHHHHS-BGGGTTB-HHHHTTT-HHHHHHHHHHHHHHHS--

Solvent-accessible surface area (backbone atoms only — not comparable to full-atom values): 14313 Å² total; per-residue (Å²): 112,72,63,56,57,51,49,52,55,51,70,67,62,48,49,38,35,51,61,57,49,15,64,75,69,73,48,58,40,71,61,47,42,54,48,50,51,52,35,36,74,72,37,45,47,66,48,36,79,57,94,90,37,62,28,32,52,55,74,43,46,45,58,87,84,52,82,34,58,37,68,57,48,21,58,35,41,65,56,38,52,80,80,33,55,42,61,50,47,52,50,53,32,66,34,66,27,76,82,56,77,52,38,28,42,59,74,38,36,86,80,38,39,68,57,41,38,52,43,38,50,51,58,50,49,66,69,55,67,129,112,74,66,56,57,53,48,54,56,51,69,68,63,47,49,39,35,51,60,55,49,16,63,74,69,74,47,56,40,69,61,48,42,55,49,51,52,53,35,35,75,71,38,45,46,66,48,36,80,55,94,90,36,64,28,32,52,56,74,42,46,45,58,87,84,53,83,34,59,38,67,59,49,20,58,36,41,64,55,39,53,80,81,31,54,42,62,50,45,51,49,54,31,65,33,66,28,76,83,56,79,52,38,28,42,59,74,38,36,86,81,38,40,66,58,40,38,52,41,39,50,51,58,50,48,67,68,55,67,127

Organism: Pseudomona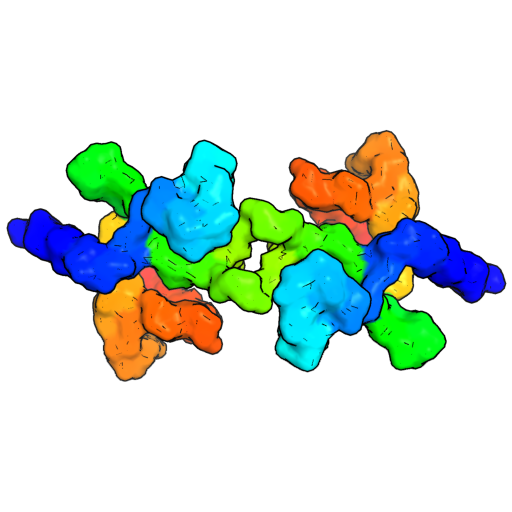s syringae (NCBI:txid317)